Protein 3Q20 (pdb70)

CATH classification: 1.10.1200.210

Nearest PDB structures (foldseek):
  3q20-assembly1_A  TM=1.009E+00  e=2.282E-15  Thermosynechococcus vestitus BP-1
  3q20-assembly1_B  TM=9.975E-01  e=2.133E-13  Thermosynechococcus vestitus BP-1
  2pen-assembly1_B  TM=9.421E-01  e=2.481E-07  Picosynechococcus sp. PCC 7002
  2py8-assembly3_D-2  TM=9.641E-01  e=1.148E-06  Synechocystis sp. PCC 6803
  4gr6-assembly1_A  TM=9.045E-01  e=8.480E-05  Arabidopsis thaliana

Secondary structure (DSSP, 8-state):
--HHHHHHHHHHHHHHHHHHHHHHHHHHHHHHH-HHHHHHHHH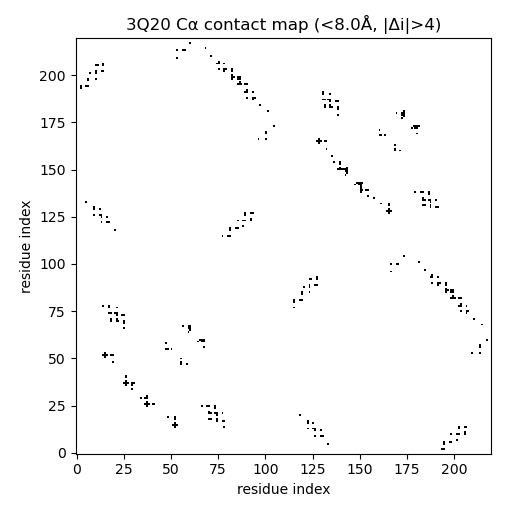HHHHH-SS-HHHHHHHHHHH-HHHHHHHHHHHHHHHHHHGGGHHHHHHHHHHHHHHHHHHHHHHHHHHTT-/-HHHHHHHHHHHHHHHHHHHHHHHHHHHHHHH-HHHHHHHHHHHHHH-SS-HHHHHHHHHHH-HHHHHHHHHHHHHHHHHHGGGHHHHHHHHHHHHHHHHHHHHT-

Organism: Thermosynechococcus vestitus (strain NIES-2133 / IAM M-273 / BP-1) (NCBI:txid197221)

Solvent-accessible surface area: 11916 Å² total; per-residue (Å²): 126,89,30,152,94,8,3,110,58,0,10,111,34,0,16,19,38,0,0,34,10,0,2,153,48,0,32,37,68,2,57,156,112,52,85,102,64,16,108,73,0,110,103,21,18,71,163,42,43,144,61,40,0,30,116,0,0,30,6,0,6,182,104,48,62,63,0,0,86,78,0,0,78,23,0,49,100,11,0,83,50,0,0,92,130,0,12,104,58,0,56,38,16,1,92,110,16,1,124,114,4,78,53,82,10,101,106,104,78,91,99,127,96,168,133,56,174,97,18,5,113,40,0,8,104,38,0,16,18,46,0,0,28,19,0,0,113,25,0,31,36,73,1,58,151,110,46,80,96,57,9,129,82,0,98,98,26,17,76,133,51,42,181,65,36,0,29,109,0,0,40,8,0,8,161,101,43,45,65,0,0,58,80,0,0,75,18,0,60,88,0,2,106,78,1,0,106,121,0,24,118,48,0,72,47,22,2,102,96,18,1,103,85,2,93,57,80,60,161,191

B-factor: mean 45.82, std 18.51, range [2.0, 149.54]

Structure (mmCIF, N/CA/C/O backbone):
data_3Q20
#
_entry.id   3Q20
#
_cell.length_a   45.780
_cell.length_b   67.733
_cell.length_c   94.544
_cell.angle_alpha   90.00
_cell.angle_beta   90.00
_cell.angle_gamma   90.00
#
_symmetry.space_group_name_H-M   'P 21 21 21'
#
loop_
_entity.id
_entity.type
_entity.pdbx_description
1 polymer 'RbcX protein'
2 non-polymer 'ACETATE ION'
3 non-polymer HEXANE-1,6-DIOL
4 water water
#
loop_
_atom_site.group_PDB
_atom_site.id
_atom_site.type_symbol
_atom_site.label_atom_id
_atom_site.label_alt_id
_atom_site.label_comp_id
_atom_site.label_asym_id
_atom_site.label_entity_id
_atom_site.label_seq_id
_atom_site.pdbx_PDB_ins_code
_atom_site.Cartn_x
_atom_site.Cartn_y
_atom_site.Cartn_z
_atom_site.occupancy
_atom_site.B_iso_or_equiv
_atom_site.auth_seq_id
_atom_site.auth_comp_id
_atom_site.auth_asym_id
_atom_site.auth_atom_id
_atom_site.pdbx_PDB_model_num
ATOM 1 N N . MET A 1 1 ? -7.104 -3.065 21.689 1.00 57.90 1 MET A N 1
ATOM 2 C CA . MET A 1 1 ? -6.254 -2.107 20.910 1.00 56.75 1 MET A CA 1
ATOM 3 C C . MET A 1 1 ? -5.396 -2.847 19.898 1.00 52.20 1 MET A C 1
ATOM 4 O O . MET A 1 1 ? -5.324 -4.088 19.919 1.00 51.08 1 MET A O 1
ATOM 9 N N . ASP A 1 2 ? -4.692 -2.089 19.047 1.00 49.08 2 ASP A N 1
ATOM 10 C CA . ASP A 1 2 ? -3.936 -2.696 17.977 1.00 44.27 2 ASP A CA 1
ATOM 11 C C . ASP A 1 2 ? -2.535 -3.019 18.469 1.00 41.50 2 ASP A C 1
ATOM 12 O O . ASP A 1 2 ? -1.611 -2.246 18.313 1.00 37.60 2 ASP A O 1
ATOM 17 N N . VAL A 1 3 ? -2.375 -4.212 19.025 1.00 40.15 3 VAL A N 1
ATOM 18 C CA . VAL A 1 3 ? -1.076 -4.554 19.597 1.00 39.37 3 VAL A CA 1
ATOM 19 C C . VAL A 1 3 ? -0.026 -4.660 18.507 1.00 36.84 3 VAL A C 1
ATOM 20 O O . VAL A 1 3 ? 1.137 -4.278 18.744 1.00 36.40 3 VAL A O 1
ATOM 24 N N . LYS A 1 4 ? -0.391 -5.161 17.318 1.00 36.47 4 LYS A N 1
ATOM 25 C CA . LYS A 1 4 ? 0.606 -5.292 16.240 1.00 36.69 4 LYS A CA 1
ATOM 26 C C . LYS A 1 4 ? 1.209 -3.938 15.881 1.00 35.77 4 LYS A C 1
ATOM 27 O O . LYS A 1 4 ? 2.448 -3.828 15.767 1.00 35.54 4 LYS A O 1
ATOM 33 N N . HIS A 1 5 ? 0.348 -2.928 15.688 1.00 36.58 5 HIS A N 1
ATOM 34 C CA . HIS A 1 5 ? 0.812 -1.552 15.403 1.00 37.95 5 HIS A CA 1
ATOM 35 C C . HIS A 1 5 ? 1.776 -1.040 16.477 1.00 35.93 5 HIS A C 1
ATOM 36 O O . HIS A 1 5 ? 2.835 -0.528 16.149 1.00 34.52 5 HIS A O 1
ATOM 43 N N . ILE A 1 6 ? 1.379 -1.182 17.744 1.00 35.25 6 ILE A N 1
ATOM 44 C CA . ILE A 1 6 ? 2.190 -0.661 18.875 1.00 35.68 6 ILE A CA 1
ATOM 45 C C . ILE A 1 6 ? 3.509 -1.430 18.968 1.00 33.86 6 ILE A C 1
ATOM 46 O O . ILE A 1 6 ? 4.563 -0.830 19.112 1.00 34.40 6 ILE A O 1
ATOM 51 N N . ALA A 1 7 ? 3.481 -2.760 18.826 1.00 33.83 7 ALA A N 1
ATOM 52 C CA . ALA A 1 7 ? 4.719 -3.570 18.856 1.00 32.28 7 ALA A CA 1
ATOM 53 C C . ALA A 1 7 ? 5.689 -3.187 17.704 1.00 32.99 7 ALA A C 1
ATOM 54 O O . ALA A 1 7 ? 6.904 -3.032 17.902 1.00 32.37 7 ALA A O 1
ATOM 56 N N . LYS A 1 8 ? 5.140 -3.006 16.509 1.00 34.28 8 LYS A N 1
ATOM 57 C CA . LYS A 1 8 ? 5.941 -2.564 15.383 1.00 34.83 8 LYS A CA 1
ATOM 58 C C . LYS A 1 8 ? 6.546 -1.190 15.608 1.00 34.41 8 LYS A C 1
ATOM 59 O O . LYS A 1 8 ? 7.732 -0.982 15.298 1.00 33.96 8 LYS A O 1
ATOM 65 N N . GLN A 1 9 ? 5.735 -0.242 16.061 1.00 32.69 9 GLN A N 1
ATOM 66 C CA . GLN A 1 9 ? 6.222 1.102 16.265 1.00 34.46 9 GLN A CA 1
ATOM 67 C C . GLN A 1 9 ? 7.250 1.165 17.371 1.00 33.07 9 GLN A C 1
ATOM 68 O O . GLN A 1 9 ? 8.195 1.922 17.260 1.00 34.08 9 GLN A O 1
ATOM 74 N N . THR A 1 10 ? 7.046 0.343 18.402 1.00 32.57 10 THR A N 1
ATOM 75 C CA . THR A 1 10 ? 7.987 0.215 19.510 1.00 32.78 10 THR A CA 1
ATOM 76 C C . THR A 1 10 ? 9.332 -0.340 18.966 1.00 32.33 10 THR A C 1
ATOM 77 O O . THR A 1 10 ? 10.432 0.232 19.262 1.00 31.47 10 THR A O 1
ATOM 81 N N . THR A 1 11 ? 9.244 -1.361 18.117 1.00 32.24 11 THR A N 1
ATOM 82 C CA . THR A 1 11 ? 10.423 -1.944 17.497 1.00 32.22 11 THR A CA 1
ATOM 83 C C . THR A 1 11 ? 11.201 -0.914 16.625 1.00 32.39 11 THR A C 1
ATOM 84 O O . THR A 1 11 ? 12.436 -0.820 16.715 1.00 33.62 11 THR A O 1
ATOM 88 N N . LYS A 1 12 ? 10.479 -0.137 15.839 1.00 32.76 12 LYS A N 1
ATOM 89 C CA . LYS A 1 12 ? 11.088 0.881 14.989 1.00 34.97 12 LYS A CA 1
ATOM 90 C C . LYS A 1 12 ? 11.857 1.916 15.838 1.00 34.48 12 LYS A C 1
ATOM 91 O O . LYS A 1 12 ? 12.960 2.344 15.480 1.00 34.88 12 LYS A O 1
ATOM 97 N N . THR A 1 13 ? 11.219 2.359 16.912 1.00 34.05 13 THR A N 1
ATOM 98 C CA . THR A 1 13 ? 11.834 3.278 17.894 1.00 36.03 13 THR A CA 1
ATOM 99 C C . THR A 1 13 ? 13.104 2.673 18.466 1.00 34.99 13 THR A C 1
ATOM 100 O O . THR A 1 13 ? 14.143 3.375 18.568 1.00 34.97 13 THR A O 1
ATOM 104 N N . LEU A 1 14 ? 13.015 1.388 18.833 1.00 33.67 14 LEU A N 1
ATOM 105 C CA . LEU A 1 14 ? 14.139 0.682 19.426 1.00 33.34 14 LEU A CA 1
ATOM 106 C C . LEU A 1 14 ? 15.347 0.629 18.441 1.00 33.27 14 LEU A C 1
ATOM 107 O O . LEU A 1 14 ? 16.466 0.933 18.833 1.00 34.06 14 LEU A O 1
ATOM 115 N N . ILE A 1 15 ? 15.090 0.263 17.192 1.00 33.20 15 ILE A N 1
ATOM 116 C CA . ILE A 1 15 ? 16.113 0.132 16.165 1.00 33.62 15 ILE A CA 1
ATOM 117 C C . ILE A 1 15 ? 16.717 1.521 15.917 1.00 34.80 15 ILE A C 1
ATOM 118 O O . ILE A 1 15 ? 17.950 1.643 15.789 1.00 35.61 15 ILE A O 1
ATOM 123 N N . SER A 1 16 ? 15.880 2.566 15.891 1.00 35.43 16 SER A N 1
ATOM 124 C CA . SER A 1 16 ? 16.399 3.924 15.707 1.00 36.75 16 SER A CA 1
ATOM 125 C C . SER A 1 16 ? 17.357 4.338 16.830 1.00 37.59 16 SER A C 1
ATOM 126 O O . SER A 1 16 ? 18.451 4.875 16.565 1.00 36.60 16 SER A O 1
ATOM 130 N N . TYR A 1 17 ? 16.949 4.077 18.076 1.00 35.30 17 TYR A N 1
ATOM 131 C CA . TYR A 1 17 ? 17.779 4.339 19.230 1.00 37.53 17 TYR A CA 1
ATOM 132 C C . TYR A 1 17 ? 19.132 3.594 19.209 1.00 36.17 17 TYR A C 1
ATOM 133 O O . TYR A 1 17 ? 20.183 4.173 19.446 1.00 37.60 17 TYR A O 1
ATOM 142 N N . LEU A 1 18 ? 19.082 2.306 18.923 1.00 35.91 18 LEU A N 1
ATOM 143 C CA . LEU A 1 18 ? 20.313 1.488 18.845 1.00 35.23 18 LEU A CA 1
ATOM 144 C C . LEU A 1 18 ? 21.229 1.890 17.710 1.00 35.86 18 LEU A C 1
ATOM 145 O O . LEU A 1 18 ? 22.460 1.812 17.855 1.00 37.81 18 LEU A O 1
ATOM 150 N N . THR A 1 19 ? 20.643 2.313 16.596 1.00 35.21 19 THR A N 1
ATOM 151 C CA . THR A 1 19 ? 21.384 2.936 15.511 1.00 36.34 19 THR A CA 1
ATOM 152 C C . THR A 1 19 ? 22.192 4.135 16.034 1.00 38.18 19 THR A C 1
ATOM 153 O O . THR A 1 19 ? 23.394 4.258 15.755 1.00 38.59 19 THR A O 1
ATOM 157 N N . TYR A 1 20 ? 21.533 5.030 16.760 1.00 37.78 20 TYR A N 1
ATOM 158 C CA . TYR A 1 20 ? 22.228 6.166 17.278 1.00 40.96 20 TYR A CA 1
ATOM 159 C C . TYR A 1 20 ? 23.260 5.809 18.346 1.00 40.46 20 TYR A C 1
ATOM 160 O O . TYR A 1 20 ? 24.319 6.445 18.398 1.00 41.99 20 TYR A O 1
ATOM 169 N N . GLN A 1 21 ? 22.992 4.780 19.153 1.00 37.72 21 GLN A N 1
ATOM 170 C CA . GLN A 1 21 ? 24.000 4.255 20.095 1.00 38.86 21 GLN A CA 1
ATOM 171 C C . GLN A 1 21 ? 25.206 3.666 19.362 1.00 38.61 21 GLN A C 1
ATOM 172 O O . GLN A 1 21 ? 26.396 3.916 19.744 1.00 40.09 21 GLN A O 1
ATOM 178 N N . ALA A 1 22 ? 24.932 2.992 18.241 1.00 39.67 22 ALA A N 1
ATOM 179 C CA . ALA A 1 22 ? 25.999 2.536 17.317 1.00 39.40 22 ALA A CA 1
ATOM 180 C C . ALA A 1 22 ? 26.826 3.682 16.749 1.00 41.18 22 ALA A C 1
ATOM 181 O O . ALA A 1 22 ? 28.086 3.603 16.677 1.00 42.76 22 ALA A O 1
ATOM 183 N N . VAL A 1 23 ? 26.171 4.762 16.318 1.00 43.79 23 VAL A N 1
ATOM 184 C CA . VAL A 1 23 ? 26.910 5.963 15.885 1.00 44.74 23 VAL A CA 1
ATOM 185 C C . VAL A 1 23 ? 27.873 6.484 16.997 1.00 47.35 23 VAL A C 1
ATOM 186 O O . VAL A 1 23 ? 29.026 6.764 16.706 1.00 48.39 23 VAL A O 1
ATOM 190 N N . ARG A 1 24 ? 27.419 6.539 18.232 1.00 48.64 24 ARG A N 1
ATOM 191 C CA . ARG A 1 24 ? 28.274 6.979 19.396 1.00 51.26 24 ARG A CA 1
ATOM 192 C C . ARG A 1 24 ? 29.484 6.043 19.586 1.00 50.28 24 ARG A C 1
ATOM 193 O O . ARG A 1 24 ? 30.616 6.485 19.793 1.00 50.92 24 ARG A O 1
ATOM 201 N N . THR A 1 25 ? 29.244 4.741 19.472 1.00 48.09 25 THR A N 1
ATOM 202 C CA . THR A 1 25 ? 30.281 3.727 19.604 1.00 47.58 25 THR A CA 1
ATOM 203 C C . THR A 1 25 ? 31.368 3.884 18.556 1.00 47.93 25 THR A C 1
ATOM 204 O O . THR A 1 25 ? 32.581 3.901 18.901 1.00 48.66 25 THR A O 1
ATOM 208 N N . VAL A 1 26 ? 30.973 4.084 17.301 1.00 45.08 26 VAL A N 1
ATOM 209 C CA . VAL A 1 26 ? 31.974 4.251 16.225 1.00 45.51 26 VAL A CA 1
ATOM 210 C C . VAL A 1 26 ? 32.761 5.560 16.370 1.00 47.78 26 VAL A C 1
ATOM 211 O O . VAL A 1 26 ? 33.993 5.591 16.119 1.00 47.73 26 VAL A O 1
ATOM 215 N N . ILE A 1 27 ? 32.076 6.610 16.808 1.00 48.43 27 ILE A N 1
ATOM 216 C CA . ILE A 1 27 ? 32.774 7.854 17.203 1.00 51.60 27 ILE A CA 1
ATOM 217 C C . ILE A 1 27 ? 33.893 7.593 18.221 1.00 53.36 27 ILE A C 1
ATOM 218 O O . ILE A 1 27 ? 34.999 8.157 18.080 1.00 54.19 27 ILE A O 1
ATOM 223 N N . GLY A 1 28 ? 33.631 6.729 19.196 1.00 52.78 28 GLY A N 1
ATOM 224 C CA . GLY A 1 28 ? 34.586 6.388 20.265 1.00 54.95 28 GLY A CA 1
ATOM 225 C C . GLY A 1 28 ? 35.752 5.565 19.723 1.00 55.52 28 GLY A C 1
ATOM 226 O O . GLY A 1 28 ? 36.896 5.822 20.065 1.00 55.47 28 GLY A O 1
ATOM 227 N N . GLN A 1 29 ? 35.451 4.626 18.821 1.00 53.80 29 GLN A N 1
ATOM 228 C CA . GLN A 1 29 ? 36.457 3.766 18.177 1.00 54.31 29 GLN A CA 1
ATOM 229 C C . GLN A 1 29 ? 37.408 4.576 17.337 1.00 56.65 29 GLN A C 1
ATOM 230 O O . GLN A 1 29 ? 38.636 4.297 17.327 1.00 58.96 29 GLN A O 1
ATOM 236 N N . LEU A 1 30 ? 36.846 5.567 16.629 1.00 56.38 30 LEU A N 1
ATOM 237 C CA . LEU A 1 30 ? 37.611 6.443 15.760 1.00 57.55 30 LEU A CA 1
ATOM 238 C C . LEU A 1 30 ? 38.547 7.275 16.652 1.00 59.29 30 LEU A C 1
ATOM 239 O O . LEU A 1 30 ? 39.657 7.675 16.230 1.00 60.69 30 LEU A O 1
ATOM 244 N N . ALA A 1 31 ? 38.137 7.519 17.898 1.00 59.44 31 ALA A N 1
ATOM 245 C CA . ALA A 1 31 ? 39.052 8.241 18.833 1.00 61.14 31 ALA A CA 1
ATOM 246 C C . ALA A 1 31 ? 40.409 7.508 19.075 1.00 63.12 31 ALA A C 1
ATOM 247 O O . ALA A 1 31 ? 41.474 8.169 19.139 1.00 64.67 31 ALA A O 1
ATOM 249 N N . GLU A 1 32 ? 40.371 6.168 19.166 1.00 61.70 32 GLU A N 1
ATOM 250 C CA . GLU A 1 32 ? 41.569 5.308 19.386 1.00 63.01 32 GLU A CA 1
ATOM 251 C C . GLU A 1 32 ? 42.451 5.127 18.138 1.00 64.77 32 GLU A C 1
ATOM 252 O O . GLU A 1 32 ? 43.685 5.044 18.249 1.00 67.77 32 GLU A O 1
ATOM 258 N N . THR A 1 33 ? 41.828 5.072 16.955 1.00 63.41 33 THR A N 1
ATOM 259 C CA . THR A 1 33 ? 42.547 4.765 15.714 1.00 65.00 33 THR A CA 1
ATOM 260 C C . THR A 1 33 ? 42.685 5.947 14.727 1.00 66.40 33 THR A C 1
ATOM 261 O O . THR A 1 33 ? 43.629 5.909 13.924 1.00 68.96 33 THR A O 1
ATOM 265 N N . ASP A 1 34 ? 41.815 6.979 14.795 1.00 65.29 34 ASP A N 1
ATOM 266 C CA . ASP A 1 34 ? 41.753 8.086 13.759 1.00 66.53 34 ASP A CA 1
ATOM 267 C C . ASP A 1 34 ? 40.955 9.335 14.223 1.00 66.46 34 ASP A C 1
ATOM 268 O O . ASP A 1 34 ? 39.842 9.568 13.784 1.00 65.19 34 ASP A O 1
ATOM 273 N N . PRO A 1 35 ? 41.551 10.181 15.079 1.00 68.72 35 PRO A N 1
ATOM 274 C CA . PRO A 1 35 ? 40.765 11.303 15.671 1.00 68.75 35 PRO A CA 1
ATOM 275 C C . PRO A 1 35 ? 40.019 12.351 14.774 1.00 69.59 35 PRO A C 1
ATOM 276 O O . PRO A 1 35 ? 38.919 12.740 15.137 1.00 68.82 35 PRO A O 1
ATOM 280 N N . PRO A 1 36 ? 40.599 12.841 13.659 1.00 72.24 36 PRO A N 1
ATOM 281 C CA . PRO A 1 36 ? 39.815 13.762 12.774 1.00 73.36 36 PRO A CA 1
ATOM 282 C C . PRO A 1 36 ? 38.457 13.202 12.252 1.00 70.67 36 PRO A C 1
ATOM 283 O O . PRO A 1 36 ? 37.482 13.938 11.984 1.00 69.27 36 PRO A O 1
ATOM 287 N N . ARG A 1 37 ? 38.403 11.908 12.062 1.00 68.30 37 ARG A N 1
ATOM 288 C CA . ARG A 1 37 ? 37.127 11.345 11.586 1.00 67.40 37 ARG A CA 1
ATOM 289 C C . ARG A 1 37 ? 36.050 11.261 12.679 1.00 65.28 37 ARG A C 1
ATOM 290 O O . ARG A 1 37 ? 34.853 11.342 12.362 1.00 65.98 37 ARG A O 1
ATOM 298 N N . SER A 1 38 ? 36.462 11.135 13.949 1.00 65.30 38 SER A N 1
ATOM 299 C CA . SER A 1 38 ? 35.545 11.255 15.104 1.00 63.29 38 SER A CA 1
ATOM 300 C C . SER A 1 38 ? 34.742 12.572 15.034 1.00 65.81 38 SER A C 1
ATOM 301 O O . SER A 1 38 ? 33.519 12.562 15.146 1.00 63.83 38 SER A O 1
ATOM 304 N N . LEU A 1 39 ? 35.437 13.723 14.877 1.00 68.00 39 LEU A N 1
ATOM 305 C CA . LEU A 1 39 ? 34.762 15.049 14.889 1.00 70.96 39 LEU A CA 1
ATOM 306 C C . LEU A 1 39 ? 33.813 15.191 13.721 1.00 70.80 39 LEU A C 1
ATOM 307 O O . LEU A 1 39 ? 32.730 15.794 13.831 1.00 72.02 39 LEU A O 1
ATOM 312 N N . TRP A 1 40 ? 34.247 14.699 12.572 1.00 69.93 40 TRP A N 1
ATOM 313 C CA . TRP A 1 40 ? 33.407 14.787 11.394 1.00 70.50 40 TRP A CA 1
ATOM 314 C C . TRP A 1 40 ? 32.078 14.055 11.640 1.00 67.20 40 TRP A C 1
ATOM 315 O O . TRP A 1 40 ? 30.995 14.616 11.417 1.00 67.94 40 TRP A O 1
ATOM 326 N N . LEU A 1 41 ? 32.189 12.816 12.113 1.00 63.82 41 LEU A N 1
ATOM 327 C CA . LEU A 1 41 ? 31.019 11.957 12.386 1.00 61.19 41 LEU A CA 1
ATOM 328 C C . LEU A 1 41 ? 30.115 12.584 13.478 1.00 62.56 41 LEU A C 1
ATOM 329 O O . LEU A 1 41 ? 28.881 12.598 13.339 1.00 62.51 41 LEU A O 1
ATOM 334 N N . HIS A 1 42 ? 30.724 13.173 14.517 1.00 64.45 42 HIS A N 1
ATOM 335 C CA . HIS A 1 42 ? 29.967 13.910 15.537 1.00 66.70 42 HIS A CA 1
ATOM 336 C C . HIS A 1 42 ? 29.220 15.091 14.907 1.00 69.51 42 HIS A C 1
ATOM 337 O O . HIS A 1 42 ? 28.015 15.234 15.100 1.00 70.38 42 HIS A O 1
ATOM 344 N N . GLN A 1 43 ? 29.925 15.925 14.140 1.00 71.79 43 GLN A N 1
ATOM 345 C CA . GLN A 1 43 ? 29.310 17.096 13.512 1.00 75.55 43 GLN A CA 1
ATOM 346 C C . GLN A 1 43 ? 28.210 16.778 12.529 1.00 74.59 43 GLN A C 1
ATOM 347 O O . GLN A 1 43 ? 27.179 17.459 12.511 1.00 76.80 43 GLN A O 1
ATOM 353 N N . PHE A 1 44 ? 28.448 15.767 11.686 1.00 70.89 44 PHE A N 1
ATOM 354 C CA . PHE A 1 44 ? 27.462 15.328 10.718 1.00 70.09 44 PHE A CA 1
ATOM 355 C C . PHE A 1 44 ? 26.152 14.966 11.433 1.00 68.85 44 PHE A C 1
ATOM 356 O O . PHE A 1 44 ? 25.076 15.397 11.020 1.00 70.59 44 PHE A O 1
ATOM 364 N N . THR A 1 45 ? 26.273 14.223 12.531 1.00 66.24 45 THR A N 1
ATOM 365 C CA . THR A 1 45 ? 25.124 13.722 13.300 1.00 65.94 45 THR A CA 1
ATOM 366 C C . THR A 1 45 ? 24.312 14.833 14.003 1.00 71.13 45 THR A C 1
ATOM 367 O O . THR A 1 45 ? 23.113 14.672 14.244 1.00 72.26 45 THR A O 1
ATOM 371 N N . SER A 1 46 ? 24.943 15.971 14.299 0.75 74.90 46 SER A N 1
ATOM 372 C CA . SER A 1 46 ? 24.247 17.087 14.943 0.75 80.51 46 SER A CA 1
ATOM 373 C C . SER A 1 46 ? 23.069 17.619 14.123 0.75 84.61 46 SER A C 1
ATOM 374 O O . SER A 1 46 ? 21.993 17.872 14.676 0.75 87.62 46 SER A O 1
ATOM 377 N N . GLN A 1 47 ? 23.279 17.794 12.817 1.00 85.72 47 GLN A N 1
ATOM 378 C CA . GLN A 1 47 ? 22.215 18.239 11.903 1.00 89.59 47 GLN A CA 1
ATOM 379 C C . GLN A 1 47 ? 21.415 17.081 11.275 1.00 86.93 47 GLN A C 1
ATOM 380 O O . GLN A 1 47 ? 20.370 17.297 10.658 1.00 89.43 47 GLN A O 1
ATOM 386 N N . GLU A 1 48 ? 21.910 15.859 11.455 1.00 82.83 48 GLU A N 1
ATOM 387 C CA . GLU A 1 48 ? 21.364 14.663 10.803 1.00 80.18 48 GLU A CA 1
ATOM 388 C C . GLU A 1 48 ? 20.725 13.680 11.797 1.00 78.29 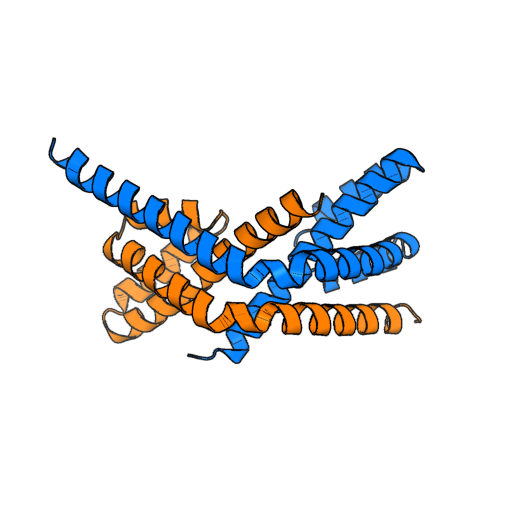48 GLU A C 1
ATOM 389 O O . GLU A 1 48 ? 20.249 12.599 11.405 1.00 76.15 48 GLU A O 1
ATOM 395 N N . SER A 1 49 ? 20.728 14.042 13.082 1.00 79.83 49 SER A N 1
ATOM 396 C CA . SER A 1 49 ? 20.230 13.162 14.138 1.00 78.10 49 SER A CA 1
ATOM 397 C C . SER A 1 49 ? 18.705 13.135 14.150 1.00 80.18 49 SER A C 1
ATOM 398 O O . SER A 1 49 ? 18.094 12.145 14.595 1.00 79.22 49 SER A O 1
ATOM 401 N N . ILE A 1 50 ? 18.104 14.209 13.631 1.00 83.80 50 ILE A N 1
ATOM 402 C CA . ILE A 1 50 ? 16.668 14.454 13.759 1.00 86.64 50 ILE A CA 1
ATOM 403 C C . ILE A 1 50 ? 15.926 13.689 12.656 1.00 84.12 50 ILE A C 1
ATOM 404 O O . ILE A 1 50 ? 15.317 14.271 11.757 1.00 87.18 50 ILE A O 1
ATOM 409 N N . GLN A 1 51 ? 15.996 12.365 12.749 1.00 78.39 51 GLN A N 1
ATOM 410 C CA . GLN A 1 51 ? 15.367 11.484 11.780 1.00 75.64 51 GLN A CA 1
ATOM 411 C C . GLN A 1 51 ? 15.547 10.029 12.174 1.00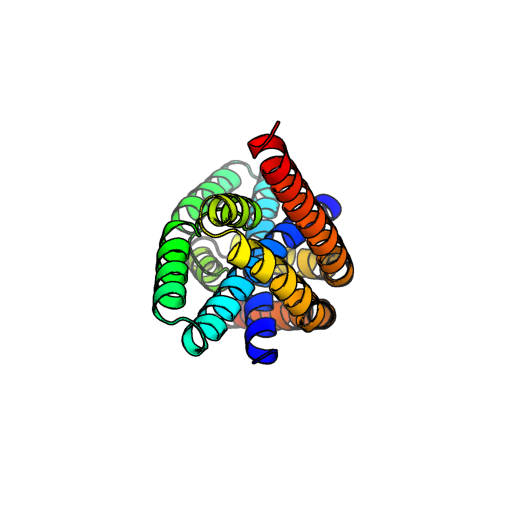 69.53 51 GLN A C 1
ATOM 412 O O . GLN A 1 51 ? 16.490 9.658 12.890 1.00 66.96 51 GLN A O 1
ATOM 418 N N . ASP A 1 52 ? 14.622 9.219 11.686 1.00 66.91 52 ASP A N 1
ATOM 419 C CA . ASP A 1 52 ? 14.688 7.791 11.816 1.00 61.62 52 ASP A CA 1
ATOM 420 C C . ASP A 1 52 ? 16.078 7.262 11.424 1.00 55.57 52 ASP A C 1
ATOM 421 O O . ASP A 1 52 ? 16.730 7.785 10.519 1.00 52.68 52 ASP A O 1
ATOM 426 N N . GLY A 1 53 ? 16.538 6.238 12.140 1.00 47.33 53 GLY A N 1
ATOM 427 C CA . GLY A 1 53 ? 17.871 5.676 11.910 1.00 44.76 53 GLY A CA 1
ATOM 428 C C . GLY A 1 53 ? 18.115 5.286 10.454 1.00 44.57 53 GLY A C 1
ATOM 429 O O . GLY A 1 53 ? 19.231 5.449 9.947 1.00 43.69 53 GLY A O 1
ATOM 430 N N . GLU A 1 54 ? 17.088 4.801 9.770 1.00 43.62 54 GLU A N 1
ATOM 431 C CA . GLU A 1 54 ? 17.309 4.306 8.414 1.00 44.02 54 GLU A CA 1
ATOM 432 C C . GLU A 1 54 ? 17.580 5.492 7.497 1.00 45.90 54 GLU A C 1
ATOM 433 O O . GLU A 1 54 ? 18.407 5.386 6.610 1.00 45.67 54 GLU A O 1
ATOM 439 N N . ARG A 1 55 ? 16.876 6.606 7.729 1.00 48.85 55 ARG A N 1
ATOM 440 C CA . ARG A 1 55 ? 17.090 7.850 6.928 1.00 53.19 55 ARG A CA 1
ATOM 441 C C . ARG A 1 55 ? 18.428 8.491 7.232 1.00 53.44 55 ARG A C 1
ATOM 442 O O . ARG A 1 55 ? 19.070 9.046 6.328 1.00 56.70 55 ARG A O 1
ATOM 450 N N . TYR A 1 56 ? 18.826 8.460 8.507 1.00 52.16 56 TYR A N 1
ATOM 451 C CA . TYR A 1 56 ? 20.168 8.930 8.916 1.00 52.54 56 TYR A CA 1
ATOM 452 C C . TYR A 1 56 ? 21.261 8.123 8.200 1.00 51.80 56 TYR A C 1
ATOM 453 O O . TYR A 1 56 ? 22.183 8.684 7.637 1.00 51.13 56 TYR A O 1
ATOM 462 N N . LEU A 1 57 ? 21.142 6.794 8.209 1.00 48.19 57 LEU A N 1
ATOM 463 C CA . LEU A 1 57 ? 22.167 5.957 7.577 1.00 47.81 57 LEU A CA 1
ATOM 464 C C . LEU A 1 57 ? 22.236 6.222 6.060 1.00 50.31 57 LEU A C 1
ATOM 465 O O . LEU A 1 57 ? 23.316 6.275 5.468 1.00 50.50 57 LEU A O 1
ATOM 470 N N . GLU A 1 58 ? 21.090 6.423 5.431 1.00 51.51 58 GLU A N 1
ATOM 471 C CA . GLU A 1 58 ? 21.123 6.751 4.010 1.00 55.07 58 GLU A CA 1
ATOM 472 C C . GLU A 1 58 ? 21.861 8.060 3.723 1.00 57.11 58 GLU A C 1
ATOM 473 O O . GLU A 1 58 ? 22.617 8.146 2.753 1.00 58.45 58 GLU A O 1
ATOM 479 N N . ALA A 1 59 ? 21.670 9.053 4.595 1.00 57.59 59 ALA A N 1
ATOM 480 C CA . ALA A 1 59 ? 22.426 10.296 4.526 1.00 60.16 59 ALA A CA 1
ATOM 481 C C . ALA A 1 59 ? 23.918 10.056 4.732 1.00 59.45 59 ALA A C 1
ATOM 482 O O . ALA A 1 59 ? 24.733 10.600 3.979 1.00 61.07 59 ALA A O 1
ATOM 484 N N . LEU A 1 60 ? 24.276 9.248 5.741 1.00 56.78 60 LEU A N 1
ATOM 485 C CA . LEU A 1 60 ? 25.692 8.944 6.011 1.00 56.67 60 LEU A CA 1
ATOM 486 C C . LEU A 1 60 ? 26.370 8.224 4.843 1.00 57.26 60 LEU A C 1
ATOM 487 O O . LEU A 1 60 ? 27.505 8.547 4.512 1.00 57.45 60 LEU A O 1
ATOM 492 N N . PHE A 1 61 ? 25.680 7.240 4.252 1.00 55.68 61 PHE A N 1
ATOM 493 C CA . PHE A 1 61 ? 26.236 6.467 3.130 1.00 56.23 61 PHE A CA 1
ATOM 494 C C . PHE A 1 61 ? 26.596 7.321 1.909 1.00 59.96 61 PHE A C 1
ATOM 495 O O . PHE A 1 61 ? 27.565 7.021 1.231 1.00 61.29 61 PHE A O 1
ATOM 503 N N . ARG A 1 62 ? 25.796 8.352 1.630 1.00 62.79 62 ARG A N 1
ATOM 504 C CA . ARG A 1 62 ? 26.100 9.338 0.572 1.00 67.34 62 ARG A CA 1
ATOM 505 C C . ARG A 1 62 ? 27.443 10.047 0.795 1.00 69.66 62 ARG A C 1
ATOM 506 O O . ARG A 1 62 ? 28.125 10.426 -0.162 1.00 71.77 62 ARG A O 1
ATOM 514 N N . GLU A 1 63 ? 27.826 10.228 2.058 1.00 69.22 63 GLU A N 1
ATOM 515 C CA . GLU A 1 63 ? 29.022 11.002 2.379 1.00 72.50 63 GLU A CA 1
ATOM 516 C C . GLU A 1 63 ? 30.238 10.151 2.792 1.00 70.82 63 GLU A C 1
ATOM 517 O O . GLU A 1 63 ? 31.333 10.359 2.255 1.00 73.83 63 GLU A O 1
ATOM 523 N N . GLN A 1 64 ? 30.056 9.214 3.733 1.00 67.35 64 GLN A N 1
ATOM 524 C CA . GLN A 1 64 ? 31.148 8.339 4.209 1.00 65.25 64 GLN A CA 1
ATOM 525 C C . GLN A 1 64 ? 30.692 6.886 4.330 1.00 60.85 64 GLN A C 1
ATOM 526 O O . GLN A 1 64 ? 30.322 6.449 5.439 1.00 57.13 64 GLN A O 1
ATOM 532 N N . PRO A 1 65 ? 30.675 6.132 3.218 1.00 59.39 65 PRO A N 1
ATOM 533 C CA . PRO A 1 65 ? 30.039 4.783 3.301 1.00 56.42 65 PRO A CA 1
ATOM 534 C C . PRO A 1 65 ? 30.779 3.734 4.164 1.00 55.22 65 PRO A C 1
ATOM 535 O O . PRO A 1 65 ? 30.103 2.878 4.763 1.00 50.81 65 PRO A O 1
ATOM 539 N N . ASP A 1 66 ? 32.114 3.833 4.309 1.00 55.27 66 ASP A N 1
ATOM 540 C CA . ASP A 1 66 ? 32.819 2.939 5.279 1.00 54.76 66 ASP A CA 1
ATOM 541 C C . ASP A 1 66 ? 32.236 3.011 6.712 1.00 52.04 66 ASP A C 1
ATOM 542 O O . ASP A 1 66 ? 32.153 1.992 7.433 1.00 50.22 66 ASP A O 1
ATOM 547 N N . LEU A 1 67 ? 31.863 4.226 7.119 1.00 52.44 67 LEU A N 1
ATOM 548 C CA . LEU A 1 67 ? 31.293 4.487 8.433 1.00 50.91 67 LEU A CA 1
ATOM 549 C C . LEU A 1 67 ? 29.856 3.952 8.522 1.00 48.27 67 LEU A C 1
ATOM 550 O O . LEU A 1 67 ? 29.481 3.370 9.530 1.00 46.27 67 LEU A O 1
ATOM 555 N N . GLY A 1 68 ? 29.073 4.125 7.452 1.00 48.56 68 GLY A N 1
ATOM 556 C CA . GLY A 1 68 ? 27.725 3.565 7.400 1.00 46.66 68 GLY A CA 1
ATOM 557 C C . GLY A 1 68 ? 27.754 2.065 7.615 1.00 44.44 68 GLY A C 1
ATOM 558 O O . GLY A 1 68 ? 26.943 1.532 8.352 1.00 42.57 68 GLY A O 1
ATOM 559 N N . PHE A 1 69 ? 28.706 1.385 6.959 1.00 45.18 69 PHE A N 1
ATOM 560 C CA . PHE A 1 69 ? 28.846 -0.069 7.067 1.00 44.02 69 PHE A CA 1
ATOM 561 C C . PHE A 1 69 ? 29.255 -0.544 8.469 1.00 43.86 69 PHE A C 1
ATOM 562 O O . PHE A 1 69 ? 28.683 -1.518 9.003 1.00 42.81 69 PHE A O 1
ATOM 570 N N . ARG A 1 70 ? 30.187 0.176 9.112 1.00 44.17 70 ARG A N 1
ATOM 571 C CA . ARG A 1 70 ? 30.566 -0.144 10.475 1.00 45.27 70 ARG A CA 1
ATOM 572 C C . ARG A 1 70 ? 29.379 -0.018 11.428 1.00 43.34 70 ARG A C 1
ATOM 573 O O . ARG A 1 70 ? 29.230 -0.818 12.338 1.00 43.18 70 ARG A O 1
ATOM 581 N N . ILE A 1 71 ? 28.549 0.994 11.207 1.00 43.55 71 ILE A N 1
ATOM 582 C CA . ILE A 1 71 ? 27.357 1.236 12.043 1.00 41.86 71 ILE A CA 1
ATOM 583 C C . ILE A 1 71 ? 26.305 0.152 11.879 1.00 39.99 71 ILE A C 1
ATOM 584 O O . ILE A 1 71 ? 25.717 -0.265 12.875 1.00 38.71 71 ILE A O 1
ATOM 589 N N . LEU A 1 72 ? 26.098 -0.351 10.659 1.00 39.52 72 LEU A N 1
ATOM 590 C CA . LEU A 1 72 ? 25.198 -1.460 10.465 1.00 39.13 72 LEU A CA 1
ATOM 591 C C . LEU A 1 72 ? 25.663 -2.603 11.369 1.00 39.00 72 LEU A C 1
ATOM 592 O O . LEU A 1 72 ? 24.871 -3.234 12.049 1.00 38.06 72 LEU A O 1
ATOM 597 N N . THR A 1 73 ? 26.958 -2.910 11.305 1.00 39.34 73 THR A N 1
ATOM 598 C CA . THR A 1 73 ? 27.531 -4.032 12.087 1.00 40.59 73 THR A CA 1
ATOM 599 C C . THR A 1 73 ? 27.430 -3.829 13.637 1.00 40.01 73 THR A C 1
ATOM 600 O O . THR A 1 73 ? 27.012 -4.707 14.401 1.00 38.98 73 THR A O 1
ATOM 604 N N . VAL A 1 74 ? 27.862 -2.668 14.104 1.00 39.35 74 VAL A N 1
ATOM 605 C CA . VAL A 1 74 ? 27.727 -2.359 15.528 1.00 39.23 74 VAL A CA 1
ATOM 606 C C . VAL A 1 74 ? 26.260 -2.433 16.036 1.00 37.16 74 VAL A C 1
ATOM 607 O O . VAL A 1 74 ? 26.002 -2.984 17.093 1.00 37.21 74 VAL A O 1
ATOM 611 N N . ARG A 1 75 ? 25.318 -1.854 15.299 1.00 37.35 75 ARG A N 1
ATOM 612 C CA . ARG A 1 75 ? 23.934 -1.814 15.762 1.00 37.08 75 ARG A CA 1
ATOM 613 C C . ARG A 1 75 ? 23.338 -3.213 15.862 1.00 37.12 75 ARG A C 1
ATOM 614 O O . ARG A 1 75 ? 22.529 -3.482 16.743 1.00 36.29 75 ARG A O 1
ATOM 622 N N . GLU A 1 76 ? 23.739 -4.106 14.942 1.00 38.14 76 GLU A N 1
ATOM 623 C CA . GLU A 1 76 ? 23.318 -5.515 15.010 1.00 38.96 76 GLU A CA 1
ATOM 624 C C . GLU A 1 76 ? 23.906 -6.215 16.244 1.00 39.32 76 GLU A C 1
ATOM 625 O O . GLU A 1 76 ? 23.199 -6.969 16.943 1.00 37.97 76 GLU A O 1
ATOM 631 N N . HIS A 1 77 ? 25.174 -5.961 16.534 1.00 40.14 77 HIS A N 1
ATOM 632 C CA . HIS A 1 77 ? 25.789 -6.496 17.741 1.00 41.75 77 HIS A CA 1
ATOM 633 C C . HIS A 1 77 ? 25.166 -5.948 19.037 1.00 40.86 77 HIS A C 1
ATOM 634 O O . HIS A 1 77 ? 24.903 -6.723 19.961 1.00 40.60 77 HIS A O 1
ATOM 641 N N . LEU A 1 78 ? 24.936 -4.628 19.111 1.00 39.69 78 LEU A N 1
ATOM 642 C CA . LEU A 1 78 ? 24.233 -4.012 20.249 1.00 39.28 78 LEU A CA 1
ATOM 643 C C . LEU A 1 78 ? 22.848 -4.623 20.440 1.00 38.40 78 LEU A C 1
ATOM 644 O O . LEU A 1 78 ? 22.491 -4.976 21.564 1.00 38.71 78 LEU A O 1
ATOM 649 N N . ALA A 1 79 ? 22.083 -4.762 19.356 1.00 36.96 79 ALA A N 1
ATOM 650 C CA . ALA A 1 79 ? 20.776 -5.415 19.440 1.00 37.49 79 ALA A CA 1
ATOM 651 C C . ALA A 1 79 ? 20.862 -6.875 19.972 1.00 38.82 79 ALA A C 1
ATOM 652 O O . ALA A 1 79 ? 20.066 -7.283 20.830 1.00 38.39 79 ALA A O 1
ATOM 654 N N . GLU A 1 80 ? 21.794 -7.662 19.434 1.00 39.85 80 GLU A N 1
ATOM 655 C CA . GLU A 1 80 ? 22.039 -9.048 19.928 1.00 41.73 80 GLU A CA 1
ATOM 656 C C . GLU A 1 80 ? 22.379 -9.077 21.432 1.00 42.92 80 GLU A C 1
ATOM 657 O O . GLU A 1 80 ? 21.945 -9.976 22.159 1.00 44.94 80 GLU A O 1
ATOM 663 N N . MET A 1 81 ? 23.118 -8.081 21.913 1.00 41.88 81 MET A N 1
ATOM 664 C CA . MET A 1 81 ? 23.550 -8.063 23.315 1.00 44.85 81 MET A CA 1
ATOM 665 C C . MET A 1 81 ? 22.467 -7.633 24.309 1.00 42.95 81 MET A C 1
ATOM 666 O O . MET A 1 81 ? 22.451 -8.102 25.428 1.00 43.72 81 MET A O 1
ATOM 674 N N . VAL A 1 82 ? 21.577 -6.731 23.891 1.00 40.24 82 VAL A N 1
ATOM 675 C CA . VAL A 1 82 ? 20.557 -6.211 24.794 1.00 39.55 82 VAL A CA 1
ATOM 676 C C . VAL A 1 82 ? 19.186 -6.890 24.694 1.00 36.64 82 VAL A C 1
ATOM 677 O O . VAL A 1 82 ? 18.439 -6.889 25.649 1.00 36.01 82 VAL A O 1
ATOM 681 N N . ALA A 1 83 ? 18.876 -7.494 23.540 1.00 36.00 83 ALA A N 1
ATOM 682 C CA . ALA A 1 83 ? 17.512 -7.889 23.183 1.00 35.26 83 ALA A CA 1
ATOM 683 C C . ALA A 1 83 ? 16.874 -8.680 24.284 1.00 36.16 83 ALA A C 1
ATOM 684 O O . ALA A 1 83 ? 15.764 -8.403 24.677 1.00 38.29 83 ALA A O 1
ATOM 686 N N . ASP A 1 84 ? 17.568 -9.679 24.800 1.00 36.99 84 ASP A N 1
ATOM 687 C CA . ASP A 1 84 ? 16.904 -10.608 25.712 1.00 38.58 84 ASP A CA 1
ATOM 688 C C . ASP A 1 84 ? 16.680 -10.009 27.118 1.00 37.42 84 ASP A C 1
ATOM 689 O O . ASP A 1 84 ? 15.919 -10.566 27.898 1.00 37.61 84 ASP A O 1
ATOM 694 N N . TYR A 1 85 ? 17.391 -8.935 27.439 1.00 36.29 85 TYR A N 1
ATOM 695 C CA . TYR A 1 85 ? 17.216 -8.242 28.717 1.00 36.34 85 TYR A CA 1
ATOM 696 C C . TYR A 1 85 ? 16.029 -7.340 28.726 1.00 33.44 85 TYR A C 1
ATOM 697 O O . TYR A 1 85 ? 15.502 -6.957 29.808 1.00 32.86 85 TYR A O 1
ATOM 706 N N . LEU A 1 86 ? 15.605 -6.927 27.533 1.00 33.61 86 LEU A N 1
ATOM 707 C CA . LEU A 1 86 ? 14.633 -5.826 27.441 1.00 33.47 86 LEU A CA 1
ATOM 708 C C . LEU A 1 86 ? 13.282 -6.159 28.119 1.00 31.63 86 LEU A C 1
ATOM 709 O O . LEU A 1 86 ? 12.744 -5.298 28.795 1.00 32.13 86 LEU A O 1
ATOM 714 N N . PRO A 1 87 ? 12.717 -7.383 27.958 1.00 32.13 87 PRO A N 1
ATOM 715 C CA . PRO A 1 87 ? 11.369 -7.612 28.581 1.00 32.27 87 PRO A CA 1
ATOM 716 C C . PRO A 1 87 ? 11.371 -7.424 30.098 1.00 32.84 87 PRO A C 1
ATOM 717 O O . PRO A 1 87 ? 10.540 -6.664 30.626 1.00 32.88 87 PRO A O 1
ATOM 721 N N . GLU A 1 88 ? 12.345 -8.003 30.794 1.00 32.77 88 GLU A N 1
ATOM 722 C CA . GLU A 1 88 ? 12.317 -7.901 32.260 1.00 35.17 88 GLU A CA 1
ATOM 723 C C . GLU A 1 88 ? 12.678 -6.501 32.690 1.00 33.45 88 GLU A C 1
ATOM 724 O O . GLU A 1 88 ? 12.127 -5.988 33.674 1.00 34.36 88 GLU A O 1
ATOM 730 N N . MET A 1 89 ? 13.622 -5.882 31.990 1.00 33.61 89 MET A N 1
ATOM 731 C CA . MET A 1 89 ? 14.021 -4.517 32.341 1.00 32.88 89 MET A CA 1
ATOM 732 C C . MET A 1 89 ? 12.895 -3.526 32.129 1.00 31.47 89 MET A C 1
ATOM 733 O O . MET A 1 89 ? 12.697 -2.610 32.925 1.00 32.48 89 MET A O 1
ATOM 738 N N . LEU A 1 90 ? 12.146 -3.701 31.053 1.00 30.16 90 LEU A N 1
ATOM 739 C CA . LEU A 1 90 ? 10.973 -2.843 30.797 1.00 30.58 90 LEU A CA 1
ATOM 740 C C . LEU A 1 90 ? 9.911 -3.032 31.891 1.00 31.13 90 LEU A C 1
ATOM 741 O O . LEU A 1 90 ? 9.349 -2.033 32.438 1.00 31.62 90 LEU A O 1
ATOM 746 N N . ARG A 1 91 ? 9.575 -4.277 32.177 1.00 32.14 91 ARG A N 1
ATOM 747 C CA . ARG A 1 91 ? 8.544 -4.525 33.205 1.00 34.13 91 ARG A CA 1
ATOM 748 C C . ARG A 1 91 ? 8.975 -3.935 34.574 1.00 34.53 91 ARG A C 1
ATOM 749 O O . ARG A 1 91 ? 8.180 -3.198 35.219 1.00 34.00 91 ARG A O 1
ATOM 757 N N . ALA A 1 92 ? 10.184 -4.268 35.010 1.00 34.12 92 ALA A N 1
ATOM 758 C CA . ALA A 1 92 ? 10.730 -3.775 36.261 1.00 36.04 92 ALA A CA 1
ATOM 759 C C . ALA A 1 92 ? 10.888 -2.261 36.259 1.00 33.88 92 ALA A C 1
ATOM 760 O O . ALA A 1 92 ? 10.546 -1.604 37.263 1.00 34.67 92 ALA A O 1
ATOM 762 N N . GLY A 1 93 ? 11.390 -1.692 35.166 1.00 32.24 93 GLY A N 1
ATOM 763 C CA . GLY A 1 93 ? 11.515 -0.250 35.026 1.00 31.84 93 GLY A CA 1
ATOM 764 C C . GLY A 1 93 ? 10.191 0.490 35.147 1.00 31.31 93 GLY A C 1
ATOM 765 O O . GLY A 1 93 ? 10.098 1.545 35.817 1.00 30.01 93 GLY A O 1
ATOM 766 N N . ILE A 1 94 ? 9.161 -0.011 34.472 1.00 30.16 94 ILE A N 1
ATOM 767 C CA . ILE A 1 94 ? 7.831 0.648 34.529 1.00 32.59 94 ILE A CA 1
ATOM 768 C C . ILE A 1 94 ? 7.203 0.489 35.922 1.00 31.07 94 ILE A C 1
ATOM 769 O O . ILE A 1 94 ? 6.592 1.417 36.434 1.00 32.65 94 ILE A O 1
ATOM 774 N N . GLN A 1 95 ? 7.414 -0.644 36.584 1.00 32.34 95 GLN A N 1
ATOM 775 C CA . GLN A 1 95 ? 6.913 -0.845 37.964 1.00 33.59 95 GLN A CA 1
ATOM 776 C C . GLN A 1 95 ? 7.591 0.163 38.917 1.00 33.15 95 GLN A C 1
ATOM 777 O O . GLN A 1 95 ? 6.947 0.781 39.774 1.00 34.33 95 GLN A O 1
ATOM 783 N N . GLN A 1 96 ? 8.880 0.340 38.743 1.00 31.91 96 GLN A N 1
ATOM 784 C CA . GLN A 1 96 ? 9.657 1.241 39.631 1.00 33.43 96 GLN A CA 1
ATOM 785 C C . GLN A 1 96 ? 9.264 2.692 39.352 1.00 32.42 96 GLN A C 1
ATOM 786 O O . GLN A 1 96 ? 9.083 3.482 40.278 1.00 33.62 96 GLN A O 1
ATOM 792 N N . ALA A 1 97 ? 9.195 3.067 38.081 1.00 31.09 97 ALA A N 1
ATOM 793 C CA . ALA A 1 97 ? 8.815 4.450 37.709 1.00 30.85 97 ALA A CA 1
ATOM 794 C C . ALA A 1 97 ? 7.403 4.766 38.178 1.00 30.74 97 ALA A C 1
ATOM 795 O O . ALA A 1 97 ? 7.151 5.861 38.632 1.00 29.87 97 ALA A O 1
ATOM 797 N N . ASN A 1 98 ? 6.482 3.823 37.988 1.00 28.44 98 ASN A N 1
ATOM 798 C CA . ASN A 1 98 ? 5.066 4.002 38.475 1.00 29.49 98 ASN A CA 1
ATOM 799 C C . ASN A 1 98 ? 4.993 4.181 39.950 1.00 30.19 98 ASN A C 1
ATOM 800 O O . ASN A 1 98 ? 4.268 5.045 40.457 1.00 30.00 98 ASN A O 1
ATOM 805 N N . LEU A 1 99 ? 5.724 3.354 40.696 1.00 30.96 99 LEU A N 1
ATOM 806 C CA . LEU A 1 99 ? 5.798 3.522 42.163 1.00 32.59 99 LEU A CA 1
ATOM 807 C C . LEU A 1 99 ? 6.278 4.942 42.543 1.00 33.57 99 LEU A C 1
ATOM 808 O O . LEU A 1 99 ? 5.673 5.595 43.400 1.00 32.20 99 LEU A O 1
ATOM 813 N N . GLN A 1 100 ? 7.329 5.405 41.886 1.00 33.49 100 GLN A N 1
ATOM 814 C CA . GLN A 1 100 ? 7.921 6.712 42.211 1.00 36.39 100 GLN A CA 1
ATOM 815 C C . GLN A 1 100 ? 6.896 7.815 41.879 1.00 34.17 100 GLN A C 1
ATOM 816 O O . GLN A 1 100 ? 6.699 8.745 42.692 1.00 33.53 100 GLN A O 1
ATOM 822 N N . GLN A 1 101 ? 6.242 7.696 40.717 1.00 31.53 101 GLN A N 1
ATOM 823 C CA . GLN A 1 101 ? 5.214 8.698 40.310 1.00 31.66 101 GLN A CA 1
ATOM 824 C C . GLN A 1 101 ? 4.082 8.739 41.322 1.00 30.62 101 GLN A C 1
ATOM 825 O O . GLN A 1 101 ? 3.671 9.815 41.764 1.00 32.17 101 GLN A O 1
ATOM 831 N N . ARG A 1 102 ? 3.580 7.580 41.717 1.00 29.85 102 ARG A N 1
ATOM 832 C CA . ARG A 1 102 ? 2.477 7.529 42.680 1.00 30.96 102 ARG A CA 1
ATOM 833 C C . ARG A 1 102 ? 2.881 8.079 44.055 1.00 33.26 102 ARG A C 1
ATOM 834 O O . ARG A 1 102 ? 2.116 8.820 44.658 1.00 33.85 102 ARG A O 1
ATOM 842 N N . ALA A 1 103 ? 4.047 7.655 44.570 1.00 33.77 103 ALA A N 1
ATOM 843 C CA . ALA A 1 103 ? 4.548 8.112 45.863 1.00 35.93 103 ALA A CA 1
ATOM 844 C C . ALA A 1 103 ? 4.748 9.631 45.871 1.00 36.68 103 ALA A C 1
ATOM 845 O O . ALA A 1 103 ? 4.345 10.303 46.815 1.00 37.74 103 ALA A O 1
ATOM 847 N N . GLN A 1 104 ? 5.304 10.160 44.788 1.00 36.25 104 GLN A N 1
ATOM 848 C CA . GLN A 1 104 ? 5.515 11.603 44.668 1.00 39.32 104 GLN A CA 1
ATOM 849 C C . GLN A 1 104 ? 4.182 12.359 44.686 1.00 38.91 104 GLN A C 1
ATOM 850 O O . GLN A 1 104 ? 4.084 13.385 45.312 1.00 41.43 104 GLN A O 1
ATOM 856 N N . GLN A 1 105 ? 3.187 11.874 43.943 1.00 36.63 105 GLN A N 1
ATOM 857 C CA . GLN A 1 105 ? 1.892 12.536 43.886 1.00 37.30 105 GLN A CA 1
ATOM 858 C C . GLN A 1 105 ? 1.157 12.448 45.228 1.00 39.33 105 GLN A C 1
ATOM 859 O O . GLN A 1 105 ? 0.625 13.457 45.697 1.00 43.74 105 GLN A O 1
ATOM 865 N N . LEU A 1 106 ? 1.178 11.266 45.872 1.00 39.12 106 LEU A N 1
ATOM 866 C CA . LEU A 1 106 ? 0.627 11.122 47.202 1.00 42.68 106 LEU A CA 1
ATOM 867 C C . LEU A 1 106 ? 1.316 12.082 48.197 1.00 45.91 106 LEU A C 1
ATOM 868 O O . LEU A 1 106 ? 0.633 12.727 49.019 1.00 51.52 106 LEU A O 1
ATOM 873 N N . GLU A 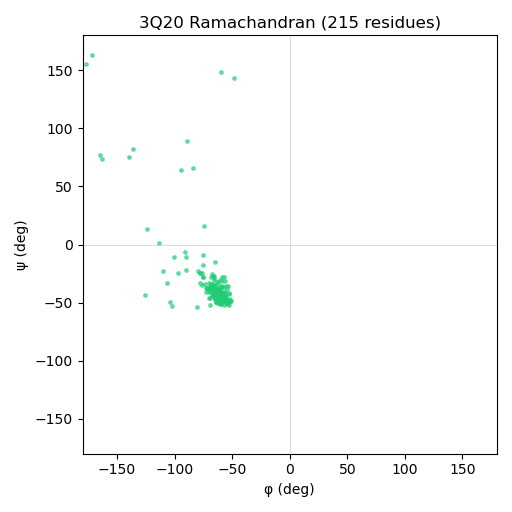1 107 ? 2.646 12.182 48.150 1.00 44.89 107 GLU A N 1
ATOM 874 C CA . GLU A 1 107 ? 3.397 13.104 49.044 1.00 49.06 107 GLU A CA 1
ATOM 875 C C . GLU A 1 107 ? 2.996 14.560 48.758 1.00 49.40 107 GLU A C 1
ATOM 876 O O . GLU A 1 107 ? 2.895 15.407 49.689 1.00 53.67 107 GLU A O 1
ATOM 882 N N . ARG A 1 108 ? 2.779 14.873 47.484 1.00 109.58 108 ARG A N 1
ATOM 883 C CA . ARG A 1 108 ? 2.259 16.181 47.135 1.00 107.31 108 ARG A CA 1
ATOM 884 C C . ARG A 1 108 ? 0.880 16.391 47.749 1.00 106.81 108 ARG A C 1
ATOM 885 O O . ARG A 1 108 ? 0.637 17.422 48.383 1.00 106.94 108 ARG A O 1
ATOM 893 N N . MET A 1 109 ? -0.007 15.409 47.584 1.00 106.98 109 MET A N 1
ATOM 894 C CA . MET A 1 109 ? -1.391 15.519 48.068 1.00 108.47 109 MET A CA 1
ATOM 895 C C . MET A 1 109 ? -1.451 15.779 49.577 1.00 110.79 109 MET A C 1
ATOM 896 O O . MET A 1 109 ? -2.172 16.667 50.015 1.00 110.54 109 MET A O 1
ATOM 901 N N . THR A 1 110 ? -0.675 15.026 50.351 1.00 113.43 110 THR A N 1
ATOM 902 C CA . THR A 1 110 ? -0.670 15.162 51.821 1.00 118.94 110 THR A CA 1
ATOM 903 C C . THR A 1 110 ? 0.130 16.384 52.303 1.00 118.74 110 THR A C 1
ATOM 904 O O . THR A 1 110 ? -0.121 16.896 53.396 1.00 123.46 110 THR A O 1
ATOM 908 N N . GLN A 1 111 ? 1.082 16.842 51.483 1.00 115.63 111 GLN A N 1
ATOM 909 C CA . GLN A 1 111 ? 1.808 18.099 51.728 1.00 116.70 111 GLN A CA 1
ATOM 910 C C . GLN A 1 111 ? 0.895 19.321 51.567 1.00 114.75 111 GLN A C 1
ATOM 911 O O . GLN A 1 111 ? 1.045 20.308 52.296 1.00 118.21 111 GLN A O 1
ATOM 917 N N . VAL A 1 112 ? -0.062 19.239 50.641 0.50 111.06 112 VAL A N 1
ATOM 918 C CA . VAL A 1 112 ? -1.053 20.298 50.440 0.50 109.46 112 VAL A CA 1
ATOM 919 C C . VAL A 1 112 ? -2.122 20.351 51.537 0.50 112.18 112 VAL A C 1
ATOM 920 O O . VAL A 1 112 ? -3.169 20.972 51.358 0.50 111.29 112 VAL A O 1
ATOM 924 N N . SER A 1 113 ? -1.860 19.693 52.664 0.50 116.97 113 SER A N 1
ATOM 925 C CA . SER A 1 113 ? -2.721 19.772 53.829 0.50 121.91 113 SER A CA 1
ATOM 926 C C . SER A 1 113 ? -1.904 20.183 55.048 0.50 127.64 113 SER A C 1
ATOM 927 O O . SER A 1 113 ? -2.328 21.026 55.836 0.50 130.48 113 SER A O 1
ATOM 930 N N . GLU A 1 114 ? -0.726 19.586 55.197 0.50 130.21 114 GLU A N 1
ATOM 931 C CA . GLU A 1 114 ? 0.137 19.892 56.329 0.50 138.09 114 GLU A CA 1
ATOM 932 C C . GLU A 1 114 ? -0.303 21.184 57.003 0.50 140.57 114 GLU A C 1
ATOM 933 O O . GLU A 1 114 ? 0.090 21.465 58.136 0.50 149.54 114 GLU A O 1
ATOM 939 N N . ASP B 1 2 ? 29.545 -0.028 26.654 1.00 72.88 2 ASP B N 1
ATOM 940 C CA . ASP B 1 2 ? 29.186 -0.853 27.857 1.00 72.88 2 ASP B CA 1
ATOM 941 C C . ASP B 1 2 ? 27.732 -1.391 27.819 1.00 68.46 2 ASP B C 1
ATOM 942 O O . ASP B 1 2 ? 26.807 -0.602 27.919 1.00 65.70 2 ASP B O 1
ATOM 947 N N . VAL B 1 3 ? 27.565 -2.722 27.747 1.00 68.48 3 VAL B N 1
ATOM 948 C CA . VAL B 1 3 ? 26.257 -3.393 27.563 1.00 64.32 3 VAL B CA 1
ATOM 949 C C . VAL B 1 3 ? 25.220 -3.027 28.637 1.00 61.39 3 VAL B C 1
ATOM 950 O O . VAL B 1 3 ? 24.041 -2.793 28.326 1.00 56.42 3 VAL B O 1
ATOM 954 N N . LYS B 1 4 ? 25.665 -2.985 29.894 1.00 61.92 4 LYS B N 1
ATOM 955 C CA . LYS B 1 4 ? 24.804 -2.634 31.023 1.00 59.97 4 LYS B CA 1
ATOM 956 C C . LYS B 1 4 ? 24.290 -1.210 30.927 1.00 56.46 4 LYS B C 1
ATOM 957 O O . LYS B 1 4 ? 23.083 -0.980 31.065 1.00 54.67 4 LYS B O 1
ATOM 963 N N . HIS B 1 5 ? 25.179 -0.236 30.684 1.00 56.83 5 HIS B N 1
ATOM 964 C CA . HIS B 1 5 ? 24.683 1.117 30.502 1.00 54.67 5 HIS B CA 1
ATOM 965 C C . HIS B 1 5 ? 23.729 1.121 29.286 1.00 49.86 5 HIS B C 1
ATOM 966 O O . HIS B 1 5 ? 22.658 1.728 29.337 1.00 45.53 5 HIS B O 1
ATOM 973 N N . ILE B 1 6 ? 24.090 0.395 28.225 1.00 48.55 6 ILE B N 1
ATOM 974 C CA . ILE B 1 6 ? 23.266 0.418 27.011 1.00 45.30 6 ILE B CA 1
ATOM 975 C C . ILE B 1 6 ? 21.859 -0.182 27.222 1.00 41.05 6 ILE B C 1
ATOM 976 O O . ILE B 1 6 ? 20.887 0.455 26.794 1.00 37.72 6 ILE B O 1
ATOM 981 N N . ALA B 1 7 ? 21.744 -1.343 27.876 1.00 41.00 7 ALA B N 1
ATOM 982 C CA . ALA B 1 7 ? 20.436 -1.961 28.052 1.00 40.34 7 ALA B CA 1
ATOM 983 C C . ALA B 1 7 ? 19.547 -1.061 28.945 1.00 38.80 7 ALA B C 1
ATOM 984 O O . ALA B 1 7 ? 18.382 -0.850 28.615 1.00 35.93 7 ALA B O 1
ATOM 986 N N . LYS B 1 8 ? 20.135 -0.423 29.981 1.00 40.49 8 LYS B N 1
ATOM 987 C CA . LYS B 1 8 ? 19.422 0.576 30.822 1.00 40.37 8 LYS B CA 1
ATOM 988 C C . LYS B 1 8 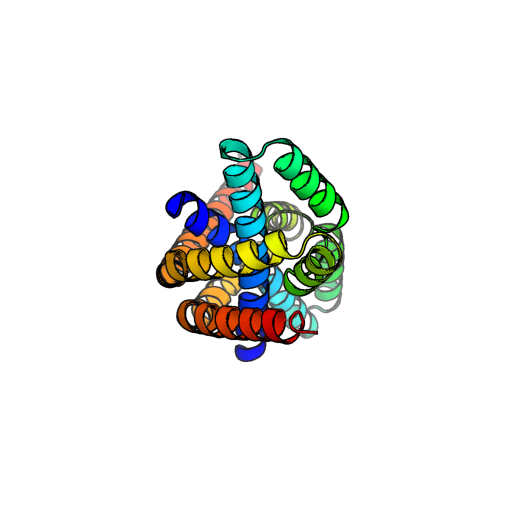? 18.922 1.806 30.060 1.00 38.22 8 LYS B C 1
ATOM 989 O O . LYS B 1 8 ? 17.769 2.224 30.229 1.00 38.74 8 LYS B O 1
ATOM 995 N N . GLN B 1 9 ? 19.787 2.421 29.271 1.00 37.49 9 GLN B N 1
ATOM 996 C CA . GLN B 1 9 ? 19.411 3.594 28.523 1.00 37.16 9 GLN B CA 1
ATOM 997 C C . GLN B 1 9 ? 18.376 3.256 27.453 1.00 33.20 9 GLN B C 1
ATOM 998 O O . GLN B 1 9 ? 17.456 4.052 27.173 1.00 32.51 9 GLN B O 1
ATOM 1004 N N . THR B 1 10 ? 18.503 2.071 26.868 1.00 33.14 10 THR B N 1
ATOM 1005 C CA . THR B 1 10 ? 17.509 1.567 25.925 1.00 32.59 10 THR B CA 1
ATOM 1006 C C . THR B 1 10 ? 16.158 1.438 26.597 1.00 31.60 10 THR B C 1
ATOM 1007 O O . THR B 1 10 ? 15.124 1.845 26.047 1.00 30.61 10 THR B O 1
ATOM 1011 N N . THR B 1 11 ? 16.165 0.858 27.795 1.00 33.18 11 THR B N 1
ATOM 1012 C CA . THR B 1 11 ? 14.961 0.704 28.582 1.00 32.48 11 THR B CA 1
ATOM 1013 C C . THR B 1 11 ? 14.295 2.034 28.903 1.00 32.39 11 THR B C 1
ATOM 1014 O O . THR B 1 11 ? 13.070 2.180 28.734 1.00 31.05 11 THR B O 1
ATOM 1018 N N . LYS B 1 12 ? 15.076 3.034 29.295 1.00 31.89 12 LYS B N 1
ATOM 1019 C CA . LYS B 1 12 ? 14.526 4.377 29.555 1.00 32.88 12 LYS B CA 1
ATOM 1020 C C . LYS B 1 12 ? 13.810 4.939 28.316 1.00 32.27 12 LYS B C 1
ATOM 1021 O O . LYS B 1 12 ? 12.712 5.514 28.411 1.00 30.87 12 LYS B O 1
ATOM 1027 N N . THR B 1 13 ? 14.444 4.786 27.151 1.00 31.49 13 THR B N 1
ATOM 1028 C CA . THR B 1 13 ? 13.867 5.219 25.918 1.00 31.63 13 THR B CA 1
ATOM 1029 C C . THR B 1 13 ? 12.553 4.517 25.589 1.00 28.35 13 THR B C 1
ATOM 1030 O O . THR B 1 13 ? 11.577 5.166 25.170 1.00 30.85 13 THR B O 1
ATOM 1034 N N . LEU B 1 14 ? 12.521 3.210 25.823 1.00 33.62 14 LEU B N 1
ATOM 1035 C CA . LEU B 1 14 ? 11.311 2.449 25.605 1.00 31.82 14 LEU B CA 1
ATOM 1036 C C . LEU B 1 14 ? 10.182 2.895 26.548 1.00 30.71 14 LEU B C 1
ATOM 1037 O O . LEU B 1 14 ? 9.005 2.996 26.130 1.00 29.68 14 LEU B O 1
ATOM 1045 N N . ILE B 1 15 ? 10.521 3.096 27.826 1.00 29.20 15 ILE B N 1
ATOM 1046 C CA . ILE B 1 15 ? 9.498 3.488 28.807 1.00 28.39 15 ILE B CA 1
ATOM 1047 C C . ILE B 1 15 ? 8.927 4.862 28.373 1.00 28.12 15 ILE B C 1
ATOM 1048 O O . ILE B 1 15 ? 7.713 5.087 28.404 1.00 27.89 15 ILE B O 1
ATOM 1053 N N . SER B 1 16 ? 9.801 5.781 27.937 1.00 28.55 16 SER B N 1
ATOM 1054 C CA . SER B 1 16 ? 9.314 7.091 27.489 1.00 29.66 16 SER B CA 1
ATOM 1055 C C . SER B 1 16 ? 8.313 6.942 26.306 1.00 29.39 16 SER B C 1
ATOM 1056 O O . SER B 1 16 ? 7.219 7.513 26.304 1.00 29.20 16 SER B O 1
ATOM 1059 N N . TYR B 1 17 ? 8.676 6.115 25.323 1.00 29.94 17 TYR B N 1
ATOM 1060 C CA . TYR B 1 17 ? 7.872 5.904 24.152 1.00 29.41 17 TYR B CA 1
ATOM 1061 C C . TYR B 1 17 ? 6.503 5.319 24.544 1.00 28.50 17 TYR B C 1
ATOM 1062 O O . TYR B 1 17 ? 5.448 5.789 24.071 1.00 28.82 17 TYR B O 1
ATOM 1071 N N . LEU B 1 18 ? 6.546 4.312 25.405 1.00 28.04 18 LEU B N 1
ATOM 1072 C CA . LEU B 1 18 ? 5.284 3.661 25.843 1.00 27.37 18 LEU B CA 1
ATOM 1073 C C . LEU B 1 18 ? 4.415 4.617 26.666 1.00 27.56 18 LEU B C 1
ATOM 1074 O O . LEU B 1 18 ? 3.155 4.497 26.684 1.00 26.61 18 LEU B O 1
ATOM 1079 N N . THR B 1 19 ? 5.055 5.518 27.381 1.00 26.31 19 THR B N 1
ATOM 1080 C CA . THR B 1 19 ? 4.343 6.529 28.142 1.00 25.82 19 THR B CA 1
ATOM 1081 C C . THR B 1 19 ? 3.510 7.384 27.182 1.00 27.17 19 THR B C 1
ATOM 1082 O O . THR B 1 19 ? 2.308 7.593 27.378 1.00 26.02 19 THR B O 1
ATOM 1086 N N . TYR B 1 20 ? 4.146 7.857 26.123 1.00 27.88 20 TYR B N 1
ATOM 1087 C CA . TYR B 1 20 ? 3.431 8.694 25.159 1.00 27.38 20 TYR B CA 1
ATOM 1088 C C . TYR B 1 20 ? 2.399 7.881 24.363 1.00 29.03 20 TYR B C 1
ATOM 1089 O O . TYR B 1 20 ? 1.349 8.456 24.031 1.00 28.68 20 TYR B O 1
ATOM 1098 N N . GLN B 1 21 ? 2.650 6.587 24.077 1.00 28.91 21 GLN B N 1
ATOM 1099 C CA . GLN B 1 21 ? 1.619 5.719 23.548 1.00 29.36 21 GLN B CA 1
ATOM 1100 C C . GLN B 1 21 ? 0.397 5.630 24.515 1.00 29.05 21 GLN B C 1
ATOM 1101 O O . GLN B 1 21 ? -0.777 5.659 24.072 1.00 28.50 21 GLN B O 1
ATOM 1107 N N . ALA B 1 22 ? 0.660 5.525 25.811 1.00 28.30 22 ALA B N 1
ATOM 1108 C CA . ALA B 1 22 ? -0.399 5.396 26.806 1.00 27.44 22 ALA B CA 1
ATOM 1109 C C . ALA B 1 22 ? -1.218 6.660 26.825 1.00 29.05 22 ALA B C 1
ATOM 1110 O O . ALA B 1 22 ? -2.440 6.602 27.013 1.00 26.79 22 ALA B O 1
ATOM 1112 N N . VAL B 1 23 ? -0.548 7.818 26.666 1.00 27.15 23 VAL B N 1
ATOM 1113 C CA . VAL B 1 23 ? -1.246 9.096 26.532 1.00 27.81 23 VAL B CA 1
ATOM 1114 C C . VAL B 1 23 ? -2.284 9.040 25.406 1.00 29.19 23 VAL B C 1
ATOM 1115 O O . VAL B 1 23 ? -3.443 9.424 25.645 1.00 27.79 23 VAL B O 1
ATOM 1119 N N . ARG B 1 24 ? -1.891 8.570 24.224 1.00 29.92 24 ARG B N 1
ATOM 1120 C CA . ARG B 1 24 ? -2.846 8.409 23.098 1.00 31.77 24 ARG B CA 1
ATOM 1121 C C . ARG B 1 24 ? -4.032 7.512 23.443 1.00 31.36 24 ARG B C 1
ATOM 1122 O O . ARG B 1 24 ? -5.179 7.807 23.115 1.00 31.48 24 ARG B O 1
ATOM 1136 N N . THR B 1 25 ? -3.778 6.412 24.164 1.00 30.80 25 THR B N 1
ATOM 1137 C CA . THR B 1 25 ? -4.844 5.585 24.655 1.00 32.07 25 THR B CA 1
ATOM 1138 C C . THR B 1 25 ? -5.842 6.326 25.506 1.00 31.54 25 THR B C 1
ATOM 1139 O O . THR B 1 25 ? -7.045 6.232 25.307 1.00 30.83 25 THR B O 1
ATOM 1143 N N . VAL B 1 26 ? -5.348 7.143 26.425 1.00 29.35 26 VAL B N 1
ATOM 1144 C CA . VAL B 1 26 ? -6.242 7.878 27.319 1.00 30.47 26 VAL B CA 1
ATOM 1145 C C . VAL B 1 26 ? -6.970 8.983 26.571 1.00 29.93 26 VAL B C 1
ATOM 1146 O O . VAL B 1 26 ? -8.122 9.273 26.861 1.00 30.12 26 VAL B O 1
ATOM 1150 N N . ILE B 1 27 ? -6.290 9.648 25.641 1.00 29.97 27 ILE B N 1
ATOM 1151 C CA . ILE B 1 27 ? -6.955 10.588 24.756 1.00 29.72 27 ILE B CA 1
ATOM 1152 C C . ILE B 1 27 ? -8.173 9.923 24.066 1.00 31.82 27 ILE B C 1
ATOM 1153 O O . ILE B 1 27 ? -9.284 10.480 24.005 1.00 31.97 27 ILE B O 1
ATOM 1158 N N . GLY B 1 28 ? -7.937 8.747 23.542 1.00 32.94 28 GLY B N 1
ATOM 1159 C CA . GLY B 1 28 ? -9.017 7.969 22.875 1.00 35.02 28 GLY B CA 1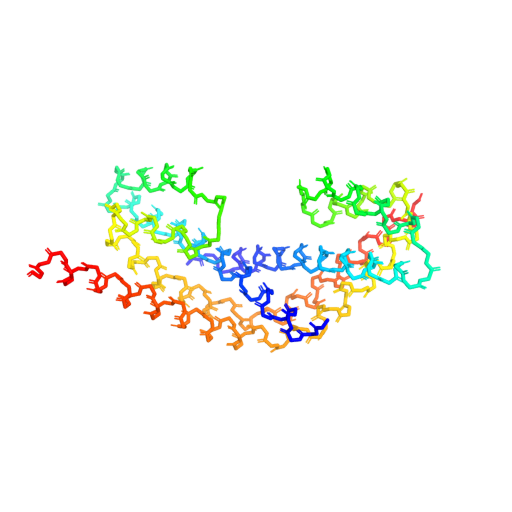
ATOM 1160 C C . GLY B 1 28 ? -10.184 7.627 23.811 1.00 36.17 28 GLY B C 1
ATOM 1161 O O . GLY B 1 28 ? -11.344 7.732 23.421 1.00 37.01 28 GLY B O 1
ATOM 1162 N N . GLN B 1 29 ? -9.858 7.187 25.021 1.00 34.65 29 GLN B N 1
ATOM 1163 C CA . GLN B 1 29 ? -10.865 6.854 26.032 1.00 37.06 29 GLN B CA 1
ATOM 1164 C C . GLN B 1 29 ? -11.676 8.099 26.359 1.00 35.80 29 GLN B C 1
ATOM 1165 O O . GLN B 1 29 ? -12.901 8.044 26.377 1.00 37.47 29 GLN B O 1
ATOM 1171 N N . LEU B 1 30 ? -11.002 9.227 26.597 1.00 34.32 30 LEU B N 1
ATOM 1172 C CA . LEU B 1 30 ? -11.671 10.502 26.885 1.00 34.75 30 LEU B CA 1
ATOM 1173 C C . LEU B 1 30 ? -12.523 10.992 25.726 1.00 37.62 30 LEU B C 1
ATOM 1174 O O . LEU B 1 30 ? -13.537 11.627 25.943 1.00 38.31 30 LEU B O 1
ATOM 1179 N N . ALA B 1 31 ? -12.106 10.691 24.491 1.00 39.15 31 ALA B N 1
ATOM 1180 C CA . ALA B 1 31 ? -12.881 11.056 23.317 1.00 42.60 31 ALA B CA 1
ATOM 1181 C C . ALA B 1 31 ? -14.298 10.473 23.401 1.00 46.11 31 ALA B C 1
ATOM 1182 O O . ALA B 1 31 ? -15.244 11.074 22.860 1.00 46.17 31 ALA B O 1
ATOM 1184 N N . GLU B 1 32 ? -14.428 9.339 24.111 1.00 47.71 32 GLU B N 1
ATOM 1185 C CA . GLU B 1 32 ? -15.721 8.712 24.435 1.00 51.09 32 GLU B CA 1
ATOM 1186 C C . GLU B 1 32 ? -16.433 9.361 25.630 1.00 50.96 32 GLU B C 1
ATOM 1187 O O . GLU B 1 32 ? -17.603 9.751 25.506 1.00 55.49 32 GLU B O 1
ATOM 1193 N N . THR B 1 33 ? -15.766 9.469 26.769 1.00 48.18 33 THR B N 1
ATOM 1194 C CA . THR B 1 33 ? -16.390 9.926 28.032 1.00 48.17 33 THR B CA 1
ATOM 1195 C C . THR B 1 33 ? -16.375 11.453 28.326 1.00 47.98 33 THR B C 1
ATOM 1196 O O . THR B 1 33 ? -17.173 11.968 29.138 1.00 48.83 33 THR B O 1
ATOM 1200 N N . ASP B 1 34 ? -15.463 12.190 27.711 1.00 44.62 34 ASP B N 1
ATOM 1201 C CA . ASP B 1 34 ? -15.274 13.595 28.103 1.00 43.53 34 ASP B CA 1
ATOM 1202 C C . ASP B 1 34 ? -14.487 14.254 26.953 1.00 41.53 34 ASP B C 1
ATOM 1203 O O . ASP B 1 34 ? -13.302 14.498 27.101 1.00 37.85 34 ASP B O 1
ATOM 1208 N N . PRO B 1 35 ? -15.153 14.494 25.812 1.00 41.83 35 PRO B N 1
ATOM 1209 C CA . PRO B 1 35 ? -14.467 15.055 24.634 1.00 41.39 35 PRO B CA 1
ATOM 1210 C C . PRO B 1 35 ? -13.656 16.345 24.872 1.00 39.91 35 PRO B C 1
ATOM 1211 O O . PRO B 1 35 ? -12.555 16.448 24.333 1.00 38.04 35 PRO B O 1
ATOM 1215 N N . PRO B 1 36 ? -14.195 17.325 25.646 1.00 39.37 36 PRO B N 1
ATOM 1216 C CA . PRO B 1 36 ? -13.370 18.506 25.862 1.00 38.58 36 PRO B CA 1
ATOM 1217 C C . PRO B 1 36 ? -12.045 18.164 26.576 1.00 35.44 36 PRO B C 1
ATOM 1218 O O . PRO B 1 36 ? -11.050 18.800 26.296 1.00 34.14 36 PRO B O 1
ATOM 1222 N N . ARG B 1 37 ? -12.050 17.197 27.516 1.00 35.79 37 ARG B N 1
ATOM 1223 C CA . ARG B 1 37 ? -10.798 16.830 28.183 1.00 34.80 37 ARG B CA 1
ATOM 1224 C C . ARG B 1 37 ? -9.892 15.991 27.287 1.00 32.41 37 ARG B C 1
ATOM 1225 O O . ARG B 1 37 ? -8.666 16.024 27.398 1.00 30.81 37 ARG B O 1
ATOM 1233 N N . SER B 1 38 ? -10.475 15.247 26.376 1.00 33.11 38 SER B N 1
ATOM 1234 C CA . SER B 1 38 ? -9.684 14.575 25.339 1.00 32.74 38 SER B CA 1
ATOM 1235 C C . SER B 1 38 ? -8.896 15.604 24.523 1.00 32.20 38 SER B C 1
ATOM 1236 O O . SER B 1 38 ? -7.703 15.453 24.322 1.00 30.33 38 SER B O 1
ATOM 1239 N N . LEU B 1 39 ? -9.593 16.668 24.093 1.00 30.93 39 LEU B N 1
ATOM 1240 C CA . LEU B 1 39 ? -8.959 17.726 23.363 1.00 32.15 39 LEU B CA 1
ATOM 1241 C C . LEU B 1 39 ? -7.885 18.419 24.203 1.00 30.54 39 LEU B C 1
ATOM 1242 O O . LEU B 1 39 ? -6.775 18.689 23.720 1.00 30.28 39 LEU B O 1
ATOM 1247 N N . TRP B 1 40 ? -8.247 18.706 25.460 1.00 31.08 40 TRP B N 1
ATOM 1248 C CA . TRP B 1 40 ? -7.331 19.294 26.448 1.00 30.77 40 TRP B CA 1
ATOM 1249 C C . TRP B 1 40 ? -6.026 18.481 26.538 1.00 29.26 40 TRP B C 1
ATOM 1250 O O . TRP B 1 40 ? -4.929 19.017 26.387 1.00 27.94 40 TRP B O 1
ATOM 1261 N N . LEU B 1 41 ? -6.169 17.168 26.663 1.00 28.86 41 LEU B N 1
ATOM 1262 C CA . LEU B 1 41 ? -5.012 16.300 26.836 1.00 28.29 41 LEU B CA 1
ATOM 1263 C C . LEU B 1 41 ? -4.184 16.210 25.567 1.00 28.65 41 LEU B C 1
ATOM 1264 O O . LEU B 1 41 ? -2.943 16.201 25.620 1.00 28.82 41 LEU B O 1
ATOM 1269 N N . HIS B 1 42 ? -4.848 16.172 24.428 1.00 30.06 42 HIS B N 1
ATOM 1270 C CA . HIS B 1 42 ? -4.139 16.228 23.170 1.00 30.47 42 HIS B CA 1
ATOM 1271 C C . HIS B 1 42 ? -3.308 17.517 23.064 1.00 30.09 42 HIS B C 1
ATOM 1272 O O . HIS B 1 42 ? -2.161 17.491 22.644 1.00 29.95 42 HIS B O 1
ATOM 1279 N N . GLN B 1 43 ? -3.912 18.647 23.411 1.00 30.04 43 GLN B N 1
ATOM 1280 C CA . GLN B 1 43 ? -3.236 19.925 23.331 1.00 30.93 43 GLN B CA 1
ATOM 1281 C C . GLN B 1 43 ? -2.028 20.027 24.314 1.00 30.71 43 GLN B C 1
ATOM 1282 O O . GLN B 1 43 ? -0.934 20.430 23.934 1.00 32.05 43 GLN B O 1
ATOM 1288 N N . PHE B 1 44 ? -2.249 19.620 25.565 1.00 30.47 44 PHE B N 1
ATOM 1289 C CA . PHE B 1 44 ? -1.194 19.587 26.591 1.00 30.48 44 PHE B CA 1
ATOM 1290 C C . PHE B 1 44 ? -0.014 18.735 26.107 1.00 30.51 44 PHE B C 1
ATOM 1291 O O . PHE B 1 44 ? 1.144 19.178 26.159 1.00 30.73 44 PHE B O 1
ATOM 1299 N N . THR B 1 45 ? -0.345 17.564 25.567 1.00 31.72 45 THR B N 1
ATOM 1300 C CA . THR B 1 45 ? 0.691 16.628 25.156 1.00 32.07 45 THR B CA 1
ATOM 1301 C C . THR B 1 45 ? 1.475 17.194 23.953 1.00 34.02 45 THR B C 1
ATOM 1302 O O . THR B 1 45 ? 2.710 17.035 23.863 1.00 33.66 45 THR B O 1
ATOM 1306 N N . SER B 1 46 ? 0.783 17.902 23.056 1.00 33.13 46 SER B N 1
ATOM 1307 C CA . SER B 1 46 ? 1.428 18.557 21.924 1.00 35.32 46 SER B CA 1
ATOM 1308 C C . SER B 1 46 ? 2.504 19.574 22.315 1.00 36.49 46 SER B C 1
ATOM 1309 O O . SER B 1 46 ? 3.407 19.824 21.535 1.00 39.09 46 SER B O 1
ATOM 1312 N N . GLN B 1 47 ? 2.374 20.173 23.490 1.00 34.49 47 GLN B N 1
ATOM 1313 C CA . GLN B 1 47 ? 3.310 21.131 24.015 1.00 37.25 47 GLN B CA 1
ATOM 1314 C C . GLN B 1 47 ? 4.319 20.641 25.045 1.00 37.29 47 GLN B C 1
ATOM 1315 O O . GLN B 1 47 ? 5.219 21.395 25.402 1.00 41.58 47 GLN B O 1
ATOM 1321 N N . GLU B 1 48 ? 4.141 19.426 25.555 1.00 36.87 48 GLU B N 1
ATOM 1322 C CA . GLU B 1 48 ? 4.908 18.906 26.689 1.00 37.53 48 GLU B CA 1
ATOM 1323 C C . GLU B 1 48 ? 5.617 17.589 26.384 1.00 37.84 48 GLU B C 1
ATOM 1324 O O . GLU B 1 48 ? 6.116 16.912 27.303 1.00 37.86 48 GLU B O 1
ATOM 1330 N N . SER B 1 49 ? 5.688 17.231 25.114 1.00 43.09 49 SER B N 1
ATOM 1331 C CA . SER B 1 49 ? 6.247 15.913 24.744 1.00 43.87 49 SER B CA 1
ATOM 1332 C C . SER B 1 49 ? 7.755 15.866 24.463 1.00 46.02 49 SER B C 1
ATOM 1333 O O . SER B 1 49 ? 8.297 14.757 24.282 1.00 45.37 49 SER B O 1
ATOM 1336 N N . ILE B 1 50 ? 8.428 17.025 24.433 1.00 47.05 50 ILE B N 1
ATOM 1337 C CA . ILE B 1 50 ? 9.885 17.081 24.115 1.00 49.72 50 ILE B CA 1
ATOM 1338 C C . ILE B 1 50 ? 10.647 17.063 25.419 1.00 48.58 50 ILE B C 1
ATOM 1339 O O . ILE B 1 50 ? 11.320 18.021 25.808 1.00 52.04 50 ILE B O 1
ATOM 1344 N N . GLN B 1 51 ? 10.483 15.953 26.083 1.00 45.22 51 GLN B N 1
ATOM 1345 C CA . GLN B 1 51 ? 11.066 15.648 27.377 1.00 44.51 51 GLN B CA 1
ATOM 1346 C C . GLN B 1 51 ? 10.768 14.158 27.649 1.00 41.32 51 GLN B C 1
ATOM 1347 O O . GLN B 1 51 ? 9.914 13.539 26.989 1.00 39.21 51 GLN B O 1
ATOM 1353 N N . ASP B 1 52 ? 11.515 13.598 28.606 1.00 40.59 52 ASP B N 1
ATOM 1354 C CA . ASP B 1 52 ? 11.348 12.241 29.053 1.00 36.47 52 ASP B CA 1
ATOM 1355 C C . ASP B 1 52 ? 9.944 12.079 29.594 1.00 34.19 52 ASP B C 1
ATOM 1356 O O . ASP B 1 52 ? 9.387 13.018 30.160 1.00 31.75 52 ASP B O 1
ATOM 1361 N N . GLY B 1 53 ? 9.404 10.876 29.437 1.00 31.98 53 GLY B N 1
ATOM 1362 C CA . GLY B 1 53 ? 8.058 10.543 29.891 1.00 30.30 53 GLY B CA 1
ATOM 1363 C C . GLY B 1 53 ? 7.829 10.826 31.349 1.00 30.08 53 GLY B C 1
ATOM 1364 O O . GLY B 1 53 ? 6.730 11.230 31.702 1.00 27.96 53 GLY B O 1
ATOM 1365 N N . GLU B 1 54 ? 8.848 10.629 32.211 1.00 30.07 54 GLU B N 1
ATOM 1366 C CA . GLU B 1 54 ? 8.641 10.886 33.665 1.00 30.40 54 GLU B CA 1
ATOM 1367 C C . GLU B 1 54 ? 8.408 12.397 33.927 1.00 30.77 54 GLU B C 1
ATOM 1368 O O . GLU B 1 54 ? 7.600 12.750 34.765 1.00 30.30 54 GLU B O 1
ATOM 1374 N N . ARG B 1 55 ? 9.120 13.285 33.206 1.00 30.30 55 ARG B N 1
ATOM 1375 C CA . ARG B 1 55 ? 8.945 14.712 33.393 1.00 31.92 55 ARG B CA 1
ATOM 1376 C C . ARG B 1 55 ? 7.592 15.161 32.820 1.00 30.63 55 ARG B C 1
ATOM 1377 O O . ARG B 1 55 ? 6.930 16.032 33.403 1.00 31.28 55 ARG B O 1
ATOM 1385 N N . TYR B 1 56 ? 7.192 14.562 31.686 1.00 30.10 56 TYR B N 1
ATOM 1386 C CA . TYR B 1 56 ? 5.854 14.775 31.122 1.00 29.86 56 TYR B CA 1
ATOM 1387 C C . TYR B 1 56 ? 4.763 14.457 32.180 1.00 28.23 56 TYR B C 1
ATOM 1388 O O . TYR B 1 56 ? 3.879 15.261 32.449 1.00 28.63 56 TYR B O 1
ATOM 1397 N N . LEU B 1 57 ? 4.873 13.290 32.811 1.00 27.82 57 LEU B N 1
ATOM 1398 C CA . LEU B 1 57 ? 3.903 12.870 33.819 1.00 26.85 57 LEU B CA 1
ATOM 1399 C C . LEU B 1 57 ? 3.862 13.824 35.001 1.00 27.43 57 LEU B C 1
ATOM 1400 O O . LEU B 1 57 ? 2.797 14.192 35.461 1.00 28.31 57 LEU B O 1
ATOM 1405 N N . GLU B 1 58 ? 5.035 14.192 35.527 1.00 29.83 58 GLU B N 1
ATOM 1406 C CA . GLU B 1 58 ? 5.113 15.210 36.616 1.00 30.70 58 GLU B CA 1
ATOM 1407 C C . GLU B 1 58 ? 4.357 16.477 36.250 1.00 31.19 58 GLU B C 1
ATOM 1408 O O . GLU B 1 58 ? 3.602 17.022 37.078 1.00 32.42 58 GLU B O 1
ATOM 1414 N N . ALA B 1 59 ? 4.583 16.964 35.042 1.00 29.81 59 ALA B N 1
ATOM 1415 C CA . ALA B 1 59 ? 3.887 18.151 34.587 1.00 31.17 59 ALA B CA 1
ATOM 1416 C C . ALA B 1 59 ? 2.373 17.925 34.535 1.00 29.99 59 ALA B C 1
ATOM 1417 O O . ALA B 1 59 ? 1.598 18.820 34.977 1.00 32.05 59 ALA B O 1
ATOM 1419 N N . LEU B 1 60 ? 1.938 16.774 34.002 1.00 30.06 60 LEU B N 1
ATOM 1420 C CA . LEU B 1 60 ? 0.521 16.466 33.889 1.00 29.61 60 LEU B CA 1
ATOM 1421 C C . LEU B 1 60 ? -0.159 16.363 35.252 1.00 31.00 60 LEU B C 1
ATOM 1422 O O . LEU B 1 60 ? -1.271 16.843 35.443 1.00 29.86 60 LEU B O 1
ATOM 1427 N N . PHE B 1 61 ? 0.554 15.774 36.196 1.00 30.66 61 PHE B N 1
ATOM 1428 C CA . PHE B 1 61 ? 0.053 15.620 37.549 1.00 32.20 61 PHE B CA 1
ATOM 1429 C C . PHE B 1 61 ? -0.250 16.939 38.214 1.00 34.65 61 PHE B C 1
ATOM 1430 O O . PHE B 1 61 ? -1.200 17.011 38.995 1.00 36.70 61 PHE B O 1
ATOM 1438 N N . ARG B 1 62 ? 0.493 17.996 37.852 1.00 35.57 62 ARG B N 1
ATOM 1439 C CA . ARG B 1 62 ? 0.233 19.355 38.359 1.00 37.53 62 ARG B CA 1
ATOM 1440 C C . ARG B 1 62 ? -1.093 19.900 37.874 1.00 37.73 62 ARG B C 1
ATOM 1441 O O . ARG B 1 62 ? -1.682 20.807 38.530 1.00 40.50 62 ARG B O 1
ATOM 1454 N N . GLU B 1 63 ? -1.541 19.423 36.711 1.00 34.53 63 GLU B N 1
ATOM 1455 C CA . GLU B 1 63 ? -2.719 19.970 36.061 1.00 35.60 63 GLU B CA 1
ATOM 1456 C C . GLU B 1 63 ? -3.959 19.099 36.243 1.00 35.42 63 GLU B C 1
ATOM 1457 O O . GLU B 1 63 ? -5.026 19.617 36.601 1.00 36.68 63 GLU B O 1
ATOM 1463 N N . GLN B 1 64 ? -3.833 17.824 35.897 1.00 33.82 64 GLN B N 1
ATOM 1464 C CA . GLN B 1 64 ? -4.989 16.890 35.802 1.00 33.12 64 GLN B CA 1
ATOM 1465 C C . GLN B 1 64 ? -4.547 15.554 36.373 1.00 33.28 64 GLN B C 1
ATOM 1466 O O . GLN B 1 64 ? -4.281 14.590 35.626 1.00 31.57 64 GLN B O 1
ATOM 1472 N N . PRO B 1 65 ? -4.447 15.472 37.708 1.00 34.33 65 PRO B N 1
ATOM 1473 C CA . PRO B 1 65 ? -3.820 14.289 38.306 1.00 33.15 65 PRO B CA 1
ATOM 1474 C C . PRO B 1 65 ? -4.549 12.972 38.018 1.00 32.99 65 PRO B C 1
ATOM 1475 O O . PRO B 1 65 ? -3.880 11.926 37.929 1.00 30.67 65 PRO B O 1
ATOM 1479 N N . ASP B 1 66 ? -5.883 13.000 37.883 1.00 32.57 66 ASP B N 1
ATOM 1480 C CA . ASP B 1 66 ? -6.595 11.762 37.550 1.00 32.73 66 ASP B CA 1
ATOM 1481 C C . ASP B 1 66 ? -6.116 11.157 36.224 1.00 30.88 66 ASP B C 1
ATOM 1482 O O . ASP B 1 66 ? -6.045 9.932 36.109 1.00 30.01 66 ASP B O 1
ATOM 1487 N N . LEU B 1 67 ? -5.771 12.018 35.257 1.00 30.10 67 LEU B N 1
ATOM 1488 C CA . LEU B 1 67 ? -5.210 11.572 33.959 1.00 30.19 67 LEU B CA 1
ATOM 1489 C C . LEU B 1 67 ? -3.775 11.019 34.106 1.00 28.90 67 LEU B C 1
ATOM 1490 O O . LEU B 1 67 ? -3.439 10.011 33.490 1.00 28.90 67 LEU B O 1
ATOM 1495 N N . GLY B 1 68 ? -2.958 11.655 34.938 1.00 28.83 68 GLY B N 1
ATOM 1496 C CA . GLY B 1 68 ? -1.648 11.093 35.280 1.00 28.56 68 GLY B CA 1
ATOM 1497 C C . GLY B 1 68 ? -1.747 9.705 35.850 1.00 28.34 68 GLY B C 1
ATOM 1498 O O . GLY B 1 68 ? -1.044 8.777 35.374 1.00 27.48 68 GLY B O 1
ATOM 1499 N N . PHE B 1 69 ? -2.669 9.498 36.805 1.00 28.96 69 PHE B N 1
ATOM 1500 C CA . PHE B 1 69 ? -2.813 8.176 37.388 1.00 29.24 69 PHE B CA 1
ATOM 1501 C C . PHE B 1 69 ? -3.239 7.137 36.344 1.00 28.20 69 PHE B C 1
ATOM 1502 O O . PHE B 1 69 ? -2.756 5.989 36.344 1.00 28.40 69 PHE B O 1
ATOM 1510 N N . ARG B 1 70 ? -4.169 7.534 35.479 1.00 28.05 70 ARG B N 1
ATOM 1511 C CA . ARG B 1 70 ? -4.663 6.645 34.425 1.00 28.91 70 ARG B CA 1
ATOM 1512 C C . ARG B 1 70 ? -3.564 6.219 33.441 1.00 27.95 70 ARG B C 1
ATOM 1513 O O . ARG B 1 70 ? -3.455 5.043 33.041 1.00 28.77 70 ARG B O 1
ATOM 1521 N N . ILE B 1 71 ? -2.703 7.154 33.072 1.00 27.36 71 ILE B N 1
ATOM 1522 C CA . ILE B 1 71 ? -1.607 6.893 32.132 1.00 26.75 71 ILE B CA 1
ATOM 1523 C C . ILE B 1 71 ? -0.590 5.906 32.757 1.00 27.01 71 ILE B C 1
ATOM 1524 O O . ILE B 1 71 ? -0.073 5.047 32.072 1.00 25.70 71 ILE B O 1
ATOM 1529 N N . LEU B 1 72 ? -0.334 6.029 34.055 1.00 26.73 72 LEU B N 1
ATOM 1530 C CA . LEU B 1 72 ? 0.544 5.047 34.732 1.00 27.26 72 LEU B CA 1
ATOM 1531 C C . LEU B 1 72 ? 0.033 3.603 34.532 1.00 27.67 72 LEU B C 1
ATOM 1532 O O . LEU B 1 72 ? 0.777 2.699 34.163 1.00 27.28 72 LEU B O 1
ATOM 1537 N N . THR B 1 73 ? -1.259 3.406 34.748 1.00 29.12 73 THR B N 1
ATOM 1538 C CA . THR B 1 73 ? -1.863 2.072 34.611 1.00 29.26 73 THR B CA 1
ATOM 1539 C C . THR B 1 73 ? -1.828 1.589 33.159 1.00 28.94 73 THR B C 1
ATOM 1540 O O . THR B 1 73 ? -1.430 0.475 32.885 1.00 28.87 73 THR B O 1
ATOM 1544 N N . VAL B 1 74 ? -2.166 2.477 32.229 1.00 28.85 74 VAL B N 1
ATOM 1545 C CA . VAL B 1 74 ? -2.160 2.113 30.834 1.00 28.35 74 VAL B CA 1
ATOM 1546 C C . VAL B 1 74 ? -0.743 1.756 30.349 1.00 27.76 74 VAL B C 1
ATOM 1547 O O . VAL B 1 74 ? -0.578 0.824 29.602 1.00 27.36 74 VAL B O 1
ATOM 1551 N N . ARG B 1 75 ? 0.277 2.506 30.754 1.00 26.94 75 ARG B N 1
ATOM 1552 C CA . ARG B 1 75 ? 1.623 2.187 30.232 1.00 27.65 75 ARG B CA 1
ATOM 1553 C C . ARG B 1 75 ? 2.142 0.860 30.748 1.00 27.16 75 ARG B C 1
ATOM 1554 O O . ARG B 1 75 ? 2.882 0.167 30.042 1.00 27.48 75 ARG B O 1
ATOM 1562 N N . GLU B 1 76 ? 1.806 0.529 31.968 1.00 26.92 76 GLU B N 1
ATOM 1563 C CA . GLU B 1 76 ? 2.104 -0.793 32.519 1.00 29.32 76 GLU B CA 1
ATOM 1564 C C . GLU B 1 76 ? 1.451 -1.895 31.671 1.00 29.16 76 GLU B C 1
ATOM 1565 O O . GLU B 1 76 ? 2.094 -2.920 31.338 1.00 29.22 76 GLU B O 1
ATOM 1571 N N . HIS B 1 77 ? 0.170 -1.701 31.339 1.00 29.13 77 HIS B N 1
ATOM 1572 C CA . HIS B 1 77 ? -0.526 -2.655 30.446 1.00 30.19 77 HIS B CA 1
ATOM 1573 C C . HIS B 1 77 ? 0.113 -2.729 29.071 1.00 29.69 77 HIS B C 1
ATOM 1574 O O . HIS B 1 77 ? 0.303 -3.808 28.523 1.00 30.86 77 HIS B O 1
ATOM 1581 N N . LEU B 1 78 ? 0.481 -1.588 28.493 1.00 27.76 78 LEU B N 1
ATOM 1582 C CA . LEU B 1 78 ? 1.080 -1.598 27.152 1.00 29.20 78 LEU B CA 1
ATOM 1583 C C . LEU B 1 78 ? 2.402 -2.354 27.203 1.00 27.72 78 LEU B C 1
ATOM 1584 O O . LEU B 1 78 ? 2.688 -3.147 26.344 1.00 28.17 78 LEU B O 1
ATOM 1589 N N . ALA B 1 79 ? 3.187 -2.094 28.249 1.00 27.83 79 ALA B N 1
ATOM 1590 C CA . ALA B 1 79 ? 4.433 -2.840 28.447 1.00 28.74 79 ALA B CA 1
ATOM 1591 C C . ALA B 1 79 ? 4.215 -4.345 28.493 1.00 30.21 79 ALA B C 1
ATOM 1592 O O . ALA B 1 79 ? 4.939 -5.145 27.881 1.00 30.91 79 ALA B O 1
ATOM 1594 N N . GLU B 1 80 ? 3.218 -4.780 29.253 1.00 30.46 80 GLU B N 1
ATOM 1595 C CA . GLU B 1 80 ? 2.919 -6.201 29.343 1.00 32.50 80 GLU B CA 1
ATOM 1596 C C . GLU B 1 80 ? 2.508 -6.770 27.958 1.00 33.04 80 GLU B C 1
ATOM 1597 O O . GLU B 1 80 ? 2.888 -7.880 27.579 1.00 32.79 80 GLU B O 1
ATOM 1603 N N . MET B 1 81 ? 1.705 -5.994 27.213 1.00 32.56 81 MET B N 1
ATOM 1604 C CA . MET B 1 81 ? 1.232 -6.401 25.876 1.00 35.40 81 MET B CA 1
ATOM 1605 C C . MET B 1 81 ? 2.352 -6.483 24.832 1.00 37.11 81 MET B C 1
ATOM 1606 O O . MET B 1 81 ? 2.286 -7.274 23.879 1.00 37.23 81 MET B O 1
ATOM 1614 N N . VAL B 1 82 ? 3.423 -5.709 25.010 1.00 29.13 82 VAL B N 1
ATOM 1615 C CA . VAL B 1 82 ? 4.482 -5.658 23.978 1.00 29.38 82 VAL B CA 1
ATOM 1616 C C . VAL B 1 82 ? 5.780 -6.381 24.352 1.00 30.78 82 VAL B C 1
ATOM 1617 O O . VAL B 1 82 ? 6.440 -6.873 23.469 1.00 30.48 82 VAL B O 1
ATOM 1624 N N . ALA B 1 83 ? 6.155 -6.384 25.644 1.00 30.90 83 ALA B N 1
ATOM 1625 C CA . ALA B 1 83 ? 7.534 -6.670 26.095 1.00 31.73 83 ALA B CA 1
ATOM 1626 C C . ALA B 1 83 ? 8.091 -7.972 25.536 1.00 30.30 83 ALA B C 1
ATOM 1627 O O . ALA B 1 83 ? 9.173 -7.987 24.932 1.00 31.45 83 ALA B O 1
ATOM 1629 N N . ASP B 1 84 ? 7.299 -9.028 25.652 1.00 29.64 84 ASP B N 1
ATOM 1630 C CA . ASP B 1 84 ? 7.788 -10.382 25.247 1.00 30.02 84 ASP B CA 1
ATOM 1631 C C . ASP B 1 84 ? 7.856 -10.611 23.716 1.00 30.07 84 ASP B C 1
ATOM 1632 O O . ASP B 1 84 ? 8.419 -11.603 23.282 1.00 31.41 84 ASP B O 1
ATOM 1637 N N . TYR B 1 85 ? 7.322 -9.690 22.927 1.00 29.79 85 TYR B N 1
ATOM 1638 C CA . TYR B 1 85 ? 7.578 -9.669 21.465 1.00 29.43 85 TYR B CA 1
ATOM 1639 C C . TYR B 1 85 ? 8.915 -9.102 21.089 1.00 30.74 85 TYR B C 1
ATOM 1640 O O . TYR B 1 85 ? 9.434 -9.372 19.960 1.00 31.71 85 TYR B O 1
ATOM 1649 N N . LEU B 1 86 ? 9.475 -8.261 21.964 1.00 30.19 86 LEU B N 1
ATOM 1650 C CA . LEU B 1 86 ? 10.601 -7.432 21.572 1.00 31.72 86 LEU B CA 1
ATOM 1651 C C . LEU B 1 86 ? 11.898 -8.157 21.234 1.00 32.14 86 LEU B C 1
ATOM 1652 O O . LEU B 1 86 ? 12.588 -7.738 20.286 1.00 33.03 86 LEU B O 1
ATOM 1657 N N . PRO B 1 87 ? 12.261 -9.229 21.970 1.00 31.63 87 PRO B N 1
ATOM 1658 C CA . PRO B 1 87 ? 13.555 -9.840 21.619 1.00 33.22 87 PRO B CA 1
ATOM 1659 C C . PRO B 1 87 ? 13.561 -10.367 20.163 1.00 33.96 87 PRO B C 1
ATOM 1660 O O . PRO B 1 87 ? 14.509 -10.148 19.398 1.00 33.94 87 PRO B O 1
ATOM 1664 N N . GLU B 1 88 ? 12.464 -11.015 19.769 1.00 32.78 88 GLU B N 1
ATOM 1665 C CA . GLU B 1 88 ? 12.310 -11.448 18.391 1.00 32.69 88 GLU B CA 1
ATOM 1666 C C . GLU B 1 88 ? 12.127 -10.321 17.402 1.00 31.24 88 GLU B C 1
ATOM 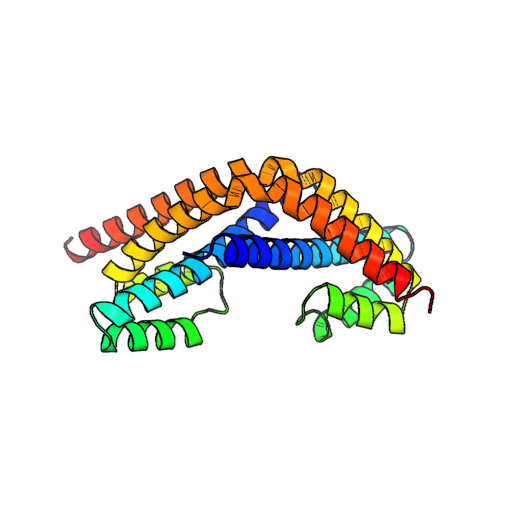1667 O O . GLU B 1 88 ? 12.757 -10.337 16.304 1.00 32.39 88 GLU B O 1
ATOM 1673 N N . MET B 1 89 ? 11.267 -9.361 17.713 1.00 30.82 89 MET B N 1
ATOM 1674 C CA . MET B 1 89 ? 11.012 -8.285 16.771 1.00 30.86 89 MET B CA 1
ATOM 1675 C C . MET B 1 89 ? 12.275 -7.468 16.499 1.00 30.83 89 MET B C 1
ATOM 1676 O O . MET B 1 89 ? 12.465 -7.023 15.375 1.00 31.19 89 MET B O 1
ATOM 1681 N N . LEU B 1 90 ? 13.064 -7.244 17.544 1.00 31.32 90 LEU B N 1
ATOM 1682 C CA . LEU B 1 90 ? 14.291 -6.413 17.435 1.00 32.34 90 LEU B CA 1
ATOM 1683 C C . LEU B 1 90 ? 15.337 -7.170 16.581 1.00 32.89 90 LEU B C 1
ATOM 1684 O O . LEU B 1 90 ? 15.913 -6.616 15.629 1.00 32.51 90 LEU B O 1
ATOM 1689 N N . ARG B 1 91 ? 15.614 -8.414 16.930 1.00 33.34 91 ARG B N 1
ATOM 1690 C CA . ARG B 1 91 ? 16.566 -9.201 16.116 1.00 36.02 91 ARG B CA 1
ATOM 1691 C C . ARG B 1 91 ? 16.153 -9.309 14.647 1.00 35.88 91 ARG B C 1
ATOM 1692 O O . ARG B 1 91 ? 16.952 -9.045 13.724 1.00 34.66 91 ARG B O 1
ATOM 1700 N N . ALA B 1 92 ? 14.902 -9.733 14.399 1.00 34.93 92 ALA B N 1
ATOM 1701 C CA . ALA B 1 92 ? 14.409 -9.858 13.024 1.00 35.26 92 ALA B CA 1
ATOM 1702 C C . ALA B 1 92 ? 14.405 -8.492 12.319 1.00 34.88 92 ALA B C 1
ATOM 1703 O O . ALA B 1 92 ? 14.750 -8.372 11.113 1.00 34.87 92 ALA B O 1
ATOM 1705 N N . GLY B 1 93 ? 14.013 -7.454 13.049 1.00 32.36 93 GLY B N 1
ATOM 1706 C CA . GLY B 1 93 ? 13.919 -6.114 12.482 1.00 33.24 93 GLY B CA 1
ATOM 1707 C C . GLY B 1 93 ? 15.247 -5.539 12.074 1.00 33.52 93 GLY B C 1
ATOM 1708 O O . GLY B 1 93 ? 15.385 -4.900 10.981 1.00 34.02 93 GLY B O 1
ATOM 1709 N N . ILE B 1 94 ? 16.239 -5.735 12.930 1.00 34.57 94 ILE B N 1
ATOM 1710 C CA . ILE B 1 94 ? 17.544 -5.165 12.645 1.00 35.26 94 ILE B CA 1
ATOM 1711 C C . ILE B 1 94 ? 18.212 -5.988 11.510 1.00 35.68 94 ILE B C 1
ATOM 1712 O O . ILE B 1 94 ? 18.861 -5.418 10.631 1.00 35.31 94 ILE B O 1
ATOM 1717 N N . GLN B 1 95 ? 17.976 -7.285 11.449 1.00 35.34 95 GLN B N 1
ATOM 1718 C CA . GLN B 1 95 ? 18.452 -8.059 10.297 1.00 36.64 95 GLN B CA 1
ATOM 1719 C C . GLN B 1 95 ? 17.855 -7.577 8.945 1.00 36.93 95 GLN B C 1
ATOM 1720 O O . GLN B 1 95 ? 18.595 -7.330 7.951 1.00 37.71 95 GLN B O 1
ATOM 1726 N N . GLN B 1 96 ? 16.533 -7.399 8.900 1.00 35.81 96 GLN B N 1
ATOM 1727 C CA . GLN B 1 96 ? 15.929 -6.901 7.661 1.00 36.35 96 GLN B CA 1
ATOM 1728 C C . GLN B 1 96 ? 16.340 -5.488 7.313 1.00 35.15 96 GLN B C 1
ATOM 1729 O O . GLN B 1 96 ? 16.581 -5.204 6.141 1.00 35.31 96 GLN B O 1
ATOM 1740 N N . ALA B 1 97 ? 16.472 -4.618 8.325 1.00 33.54 97 ALA B N 1
ATOM 1741 C CA . ALA B 1 97 ? 16.885 -3.227 8.082 1.00 33.59 97 ALA B CA 1
ATOM 1742 C C . ALA B 1 97 ? 18.321 -3.166 7.555 1.00 33.69 97 ALA B C 1
ATOM 1743 O O . ALA B 1 97 ? 18.595 -2.424 6.612 1.00 33.46 97 ALA B O 1
ATOM 1745 N N . ASN B 1 98 ? 19.219 -3.970 8.125 1.00 32.38 98 ASN B N 1
ATOM 1746 C CA . ASN B 1 98 ? 20.577 -4.043 7.604 1.00 33.24 98 ASN B CA 1
ATOM 1747 C C . ASN B 1 98 ? 20.618 -4.634 6.181 1.00 33.65 98 ASN B C 1
ATOM 1748 O O . ASN B 1 98 ? 21.447 -4.196 5.386 1.00 34.16 98 ASN B O 1
ATOM 1753 N N . LEU B 1 99 ? 19.810 -5.650 5.899 1.00 34.21 99 LEU B N 1
ATOM 1754 C CA . LEU B 1 99 ? 19.764 -6.224 4.546 1.00 35.18 99 LEU B CA 1
ATOM 1755 C C . LEU B 1 99 ? 19.357 -5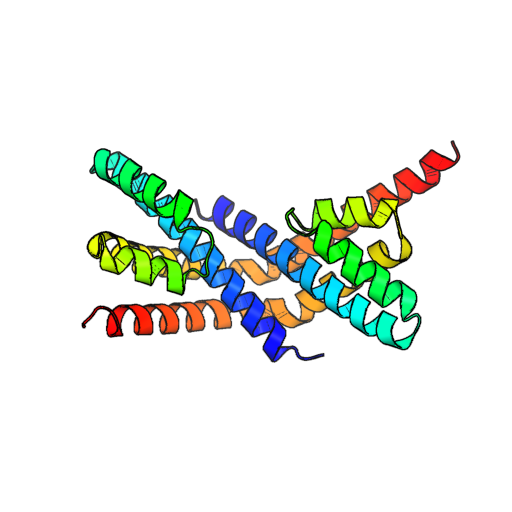.147 3.553 1.00 34.95 99 LEU B C 1
ATOM 1756 O O . LEU B 1 99 ? 19.994 -4.971 2.516 1.00 34.44 99 LEU B O 1
ATOM 1761 N N . GLN B 1 100 ? 18.315 -4.404 3.895 1.00 33.66 100 GLN B N 1
ATOM 1762 C CA . GLN B 1 100 ? 17.850 -3.312 3.053 1.00 36.09 100 GLN B CA 1
ATOM 1763 C C . GLN B 1 100 ? 18.896 -2.236 2.816 1.00 35.81 100 GLN B C 1
ATOM 1764 O O . GLN B 1 100 ? 19.103 -1.809 1.683 1.00 35.74 100 GLN B O 1
ATOM 1774 N N . GLN B 1 101 ? 19.570 -1.815 3.882 1.00 35.49 101 GLN B N 1
ATOM 1775 C CA . GLN B 1 101 ? 20.672 -0.852 3.763 1.00 36.18 101 GLN B CA 1
ATOM 1776 C C . GLN B 1 101 ? 21.800 -1.331 2.827 1.00 36.84 101 GLN B C 1
ATOM 1777 O O . GLN B 1 101 ? 22.238 -0.605 1.917 1.00 37.50 101 GLN B O 1
ATOM 1783 N N . ARG B 1 102 ? 22.263 -2.554 3.041 1.00 35.43 102 ARG B N 1
ATOM 1784 C CA . ARG B 1 102 ? 23.300 -3.118 2.214 1.00 36.49 102 ARG B CA 1
ATOM 1785 C C . ARG B 1 102 ? 22.878 -3.312 0.747 1.00 36.13 102 ARG B C 1
ATOM 1786 O O . ARG B 1 102 ? 23.704 -3.081 -0.160 1.00 37.77 102 ARG B O 1
ATOM 1794 N N . ALA B 1 103 ? 21.624 -3.715 0.525 1.00 35.06 103 ALA B N 1
ATOM 1795 C CA . ALA B 1 103 ? 21.138 -3.920 -0.839 1.00 36.57 103 ALA B CA 1
ATOM 1796 C C . ALA B 1 103 ? 21.078 -2.561 -1.523 1.00 38.20 103 ALA B C 1
ATOM 1797 O O . ALA B 1 103 ? 21.468 -2.416 -2.677 1.00 39.18 103 ALA B O 1
ATOM 1799 N N . GLN B 1 104 ? 20.611 -1.559 -0.789 1.00 39.55 104 GLN B N 1
ATOM 1800 C CA . GLN B 1 104 ? 20.583 -0.198 -1.299 1.00 42.18 104 GLN B CA 1
ATOM 1801 C C . GLN B 1 104 ? 21.947 0.354 -1.660 1.00 44.01 104 GLN B C 1
ATOM 1802 O O . GLN B 1 104 ? 22.080 1.044 -2.704 1.00 44.46 104 GLN B O 1
ATOM 1812 N N . GLN B 1 105 ? 22.959 0.072 -0.822 1.00 43.80 105 GLN B N 1
ATOM 1813 C CA A GLN B 1 105 ? 24.257 0.705 -1.005 0.60 46.15 105 GLN B CA 1
ATOM 1814 C CA B GLN B 1 105 ? 24.313 0.679 -0.959 0.40 45.87 105 GLN B CA 1
ATOM 1815 C C . GLN B 1 105 ? 25.188 -0.105 -1.938 1.00 47.43 105 GLN B C 1
ATOM 1816 O O . GLN B 1 105 ? 26.226 0.402 -2.429 1.00 49.97 105 GLN B O 1
ATOM 1827 N N . LEU B 1 106 ? 24.747 -1.312 -2.306 1.00 47.01 106 LEU B N 1
ATOM 1828 C CA . LEU B 1 106 ? 25.354 -2.025 -3.410 1.00 50.62 106 LEU B CA 1
ATOM 1829 C C . LEU B 1 106 ? 25.109 -1.214 -4.744 1.00 51.25 106 LEU B C 1
ATOM 1830 O O . LEU B 1 106 ? 25.707 -1.513 -5.801 1.00 54.95 106 LEU B O 1
ATOM 1835 N N . GLU B 1 107 ? 24.189 -0.240 -4.735 1.00 51.02 107 GLU B N 1
ATOM 1836 C CA . GLU B 1 107 ? 23.981 0.591 -5.907 1.00 54.29 107 GLU B CA 1
ATOM 1837 C C . GLU B 1 107 ? 25.040 1.588 -6.154 0.00 2.00 107 GLU B C 1
ATOM 1838 O O . GLU B 1 107 ? 25.006 2.273 -7.176 0.00 2.00 107 GLU B O 1
#

Foldseek 3Di:
DPVVVVVVVVVQVVLQVLLVVLLVVVLVVCVVVPPVVSVVSVVLCVVLVPDRSVSSLVVCCVPPVVSSVSSVVSSVVVCVVCVVVPPVCVVVVVVVVVVVVVVVVVCVVVVVPD/DVVVVVVVVVQVVLQVLLVVLLVVVLVVCVPVPVVVSVVSVVLCVVQSPDGSVVSLVVVCVPPVVSSVSSVVSSVVVCVVPVVVPVVCVVVVVVVVVVVVVVVVVD

Sequence (220 aa):
MDVKHIAKQTTKTLISYLTYQAVRTVIGQLAETDPPRSLWLHQFTSQESIQDGERYLEALFREQPDLGFRILTVREHLAEMVADYLPEMLRAGIQQANLQQRAQQLERMTQVSEDVKHIAKQTTKTLISYLTYQAVRTVIGQLAETDPPRSLWLHQFTSQESIQDGERYLEALFREQPDLGFRILTVREHLAEMVADYLPEMLRAGIQQANLQQRAQQQLE

GO terms:
  GO:0005737 cytoplasm (C, EXP)
  GO:0031470 carboxysome (C, EXP)

InterPro domains:
  IPR003435 Chaperonin-like RbcX [PF02341] (1-111)
  IPR003435 Chaperonin-like RbcX [PTHR33791] (7-113)
  IPR038052 Chaperonin-like RbcX superfamily [G3DSA:1.10.1200.210] (1-115)
  IPR038052 Chaperonin-like RbcX superfamily [SSF158615] (3-116)
  IPR046381 RuBisCO chaperone RbcX [MF_00855] (1-125)

Radius of gyration: 19.68 Å; Cα contacts (8 Å, |Δi|>4): 196; chains: 2; bounding box: 59×33×62 Å